Protein AF-A0A5C8HMA3-F1 (afdb_monomer)

Solvent-accessible surface area (backbone atoms only — not comparable to full-atom values): 14423 Å² total; per-residue (Å²): 134,82,79,79,77,76,79,45,71,46,78,35,74,59,87,78,94,65,91,56,83,79,43,41,84,38,41,32,49,59,51,20,51,52,51,60,72,71,51,73,94,70,81,49,71,67,52,50,50,50,50,52,49,25,49,51,38,34,52,52,27,54,61,55,58,67,33,54,78,86,54,49,83,40,58,63,62,84,53,67,77,71,47,66,78,50,84,48,67,68,58,50,52,50,49,39,26,49,20,19,36,34,51,16,48,59,44,32,75,73,47,74,80,50,89,44,72,40,43,37,29,69,54,94,94,29,35,23,32,34,41,59,38,80,38,41,39,96,92,39,56,32,30,47,39,38,36,38,48,63,44,29,44,26,25,25,40,37,49,65,49,70,80,40,36,35,86,50,72,64,19,42,49,51,45,50,58,51,46,68,75,44,55,74,69,46,60,62,44,67,86,52,66,79,67,68,48,79,94,47,89,61,74,52,64,62,46,34,35,39,33,33,35,24,77,42,82,79,42,23,39,45,53,51,50,48,29,51,52,48,49,51,53,53,50,52,50,42,47,71,74,25,68,94,64,83,81,64,90,82,69,69,82,74,81,132

Sequence (256 aa):
MVARTTPLVLLSVSAPDFDLGTWRYLSYAEFGARILEALPADSSYEVETMRRYAALISDLHQLVSATDVRSDNEPVWLSETLLSSISSSQMRAALHKARAQRVARALNDFLPELEQPAAGGMSNATPLVESFEYVYTRGQHVHLGWQLQGNQFRRAVVYHDQSIAGRSQESRRLREDISRRHPEFYAFPMPLPQVPGGRKEFNHFAPSFVYRYVKTPDLTISDLKAAASAVHGEIEQHRAEGSVEPRPIDTARTAP

Foldseek 3Di:
DDPPPDQAEDEDLDDDPDDPPRYDYDHLLNVLVVLLVPADPDDDPVSVVSPVVSVVSNVVSVLLVVLADDDQQAFLADDPVVCVVPPDLVVSLVSLQSNQQNLQVVLCVLCVPAPDRWDWGADPSWTKIWGWDWACFPNFTWIWIWMDTAQKIKTKIFGDDPCLFADDPNSQVVLVVVCVVCVVSAQFDPPADRDWDDPDPWDDPHRGMIITIDGHNRDGSNRVSRRRVVRVVVRVVRRVVHDDDDDDPPPPDDDD

Nearest PDB structures (foldseek):
  3brw-assembly3_C  TM=6.413E-01  e=6.980E-01  Homo sapiens
  4pws-assembly1_A  TM=2.508E-01  e=4.523E+00  Mycobacterium tuberculosis

pLDDT: mean 88.26, std 11.02, range [40.72, 98.12]

Mean predicted aligned error: 7.11 Å

Secondary structure (DSSP, 8-state):
-----PPEEEEESS--SS--TTEEEEEHHHHHHHHHHHS-SS--HHHHHHHHHHHHHHHHHHHHHTTS---TTSBSSPPHHHHHT---HHHHHHHHHHHHHHHHHHHHHH-TT-SS--EEEEETTEEEEEEEEEEEETTEEEEEEEEEETTEEEEEEEE--TTT-SSSHHHHHHHHHHHHH-GGGGPPPTTS-SS--SSSSS--EETTEEEEEEE-TT-BHHHHHHHHHHHHHHHHHHHHHS--PPPPTT------

Structure (mmCIF, N/CA/C/O backbone):
data_AF-A0A5C8HMA3-F1
#
_entry.id   AF-A0A5C8HMA3-F1
#
loop_
_atom_site.group_PDB
_atom_site.id
_atom_site.type_symbol
_atom_site.label_atom_id
_atom_site.label_alt_id
_atom_site.label_comp_id
_atom_site.label_asym_id
_atom_site.label_entity_id
_atom_site.label_seq_id
_atom_site.pdbx_PDB_ins_code
_atom_site.Cartn_x
_atom_site.Cartn_y
_atom_site.Cartn_z
_atom_site.occupancy
_atom_site.B_iso_or_equiv
_atom_site.auth_seq_id
_atom_site.auth_comp_id
_atom_site.auth_asym_id
_atom_site.auth_atom_id
_atom_site.pdbx_PDB_model_num
ATOM 1 N N . MET A 1 1 ? -12.956 0.736 -49.251 1.00 40.84 1 MET A N 1
ATOM 2 C CA . MET A 1 1 ? -11.805 1.450 -48.660 1.00 40.84 1 MET A CA 1
ATOM 3 C C . MET A 1 1 ? -11.757 1.060 -47.188 1.00 40.84 1 MET A C 1
ATOM 5 O O . MET A 1 1 ? -12.552 1.568 -46.413 1.00 40.84 1 MET A O 1
ATOM 9 N N . VAL A 1 2 ? -10.964 0.047 -46.826 1.00 43.81 2 VAL A N 1
ATOM 10 C CA . VAL A 1 2 ? -10.867 -0.414 -45.429 1.00 43.81 2 VAL A CA 1
ATOM 11 C C . VAL A 1 2 ? -9.964 0.577 -44.706 1.00 43.81 2 VAL A C 1
ATOM 13 O O . VAL A 1 2 ? -8.793 0.704 -45.065 1.00 43.81 2 VAL A O 1
ATOM 16 N N . ALA A 1 3 ? -10.515 1.336 -43.759 1.00 49.69 3 ALA A N 1
ATOM 17 C CA . ALA A 1 3 ? -9.718 2.211 -42.911 1.00 49.69 3 ALA A CA 1
ATOM 18 C C . ALA A 1 3 ? -8.662 1.350 -42.204 1.00 49.69 3 ALA A C 1
ATOM 20 O O . ALA A 1 3 ? -9.001 0.404 -41.496 1.00 49.69 3 ALA A O 1
ATOM 21 N N . ARG A 1 4 ? -7.376 1.630 -42.444 1.00 52.56 4 ARG A N 1
ATOM 22 C CA . ARG A 1 4 ? -6.292 1.022 -41.670 1.00 52.56 4 ARG A CA 1
ATOM 23 C C . ARG A 1 4 ? -6.406 1.568 -40.253 1.00 52.56 4 ARG A C 1
ATOM 25 O O . ARG A 1 4 ? -6.035 2.711 -40.007 1.00 52.56 4 ARG A O 1
ATOM 32 N N . THR A 1 5 ? -6.952 0.775 -39.342 1.00 64.81 5 THR A N 1
ATOM 33 C CA . THR A 1 5 ? -6.945 1.089 -37.916 1.00 64.81 5 THR A CA 1
ATOM 34 C C . THR A 1 5 ? -5.493 1.039 -37.449 1.00 64.81 5 THR A C 1
ATOM 36 O O . THR A 1 5 ? -4.906 -0.039 -37.363 1.00 64.81 5 THR A O 1
ATOM 39 N N . THR A 1 6 ? -4.870 2.196 -37.227 1.00 66.88 6 THR A N 1
ATOM 40 C CA . THR A 1 6 ? -3.524 2.259 -36.648 1.00 66.88 6 THR A CA 1
ATOM 41 C C . THR A 1 6 ? -3.598 1.683 -35.232 1.00 66.88 6 THR A C 1
ATOM 43 O O . THR A 1 6 ? -4.374 2.200 -34.427 1.00 66.88 6 THR A O 1
ATOM 46 N N . PRO A 1 7 ? -2.852 0.614 -34.908 1.00 74.38 7 PRO A N 1
ATOM 47 C CA . PRO A 1 7 ? -2.890 0.040 -33.572 1.00 74.38 7 PRO A CA 1
ATOM 48 C C . PRO A 1 7 ? -2.331 1.055 -32.569 1.00 74.38 7 PRO A C 1
ATOM 50 O O . PRO A 1 7 ? -1.214 1.547 -32.733 1.00 74.38 7 PRO A O 1
ATOM 53 N N . LEU A 1 8 ? -3.117 1.380 -31.542 1.00 88.00 8 LEU A N 1
ATOM 54 C CA . LEU A 1 8 ? -2.678 2.241 -30.447 1.00 88.00 8 LEU A CA 1
ATOM 55 C C . LEU A 1 8 ? -1.746 1.436 -29.538 1.00 88.00 8 LEU A C 1
ATOM 57 O O . LEU A 1 8 ? -2.072 0.313 -29.151 1.00 88.00 8 LEU A O 1
ATOM 61 N N . VAL A 1 9 ? -0.577 1.988 -29.215 1.00 89.25 9 VAL A N 1
ATOM 62 C CA . VAL A 1 9 ? 0.432 1.309 -28.392 1.00 89.25 9 VAL A CA 1
ATOM 63 C C . VAL A 1 9 ? 0.593 2.043 -27.074 1.00 89.25 9 VAL A C 1
ATOM 65 O O . VAL A 1 9 ? 0.946 3.220 -27.052 1.00 89.25 9 VAL A O 1
ATOM 68 N N . LEU A 1 10 ? 0.366 1.329 -25.974 1.00 90.25 10 LEU A N 1
ATOM 69 C CA . LEU A 1 10 ? 0.669 1.810 -24.636 1.00 90.25 10 LEU A CA 1
ATOM 70 C C . LEU A 1 10 ? 2.096 1.387 -24.298 1.00 90.25 10 LEU A C 1
ATOM 72 O O . LEU A 1 10 ? 2.341 0.239 -23.922 1.00 90.25 10 LEU A O 1
ATOM 76 N N . LEU A 1 11 ? 3.029 2.324 -24.443 1.00 90.00 11 LEU A N 1
ATOM 77 C CA . LEU A 1 11 ? 4.407 2.149 -24.006 1.00 90.00 11 LEU A CA 1
ATOM 78 C C . LEU A 1 11 ? 4.489 2.468 -22.510 1.00 90.00 11 LEU A C 1
ATOM 80 O O . LEU A 1 11 ? 4.337 3.617 -22.103 1.00 90.00 11 LEU A O 1
ATOM 84 N N . SER A 1 12 ? 4.713 1.448 -21.686 1.00 86.94 12 SER A N 1
ATOM 85 C CA . SER A 1 12 ? 4.803 1.600 -20.231 1.00 86.94 12 SER A CA 1
ATOM 86 C C . SER A 1 12 ? 5.858 0.665 -19.654 1.00 86.94 12 SER A C 1
ATOM 88 O O . SER A 1 12 ? 6.054 -0.457 -20.126 1.00 86.94 12 SER A O 1
ATOM 90 N N . VAL A 1 13 ? 6.532 1.108 -18.593 1.00 84.75 13 VAL A N 1
ATOM 91 C CA . VAL A 1 13 ? 7.503 0.270 -17.877 1.00 84.75 13 VAL A CA 1
ATOM 92 C C . VAL A 1 13 ? 6.813 -0.934 -17.232 1.00 84.75 13 VAL A C 1
ATOM 94 O O . VAL A 1 13 ? 7.392 -2.011 -17.154 1.00 84.75 13 VAL A O 1
ATOM 97 N N . SER A 1 14 ? 5.565 -0.747 -16.804 1.00 82.31 14 SER A N 1
ATOM 98 C CA . SER A 1 14 ? 4.771 -1.726 -16.065 1.00 82.31 14 SER A CA 1
ATOM 99 C C . SER A 1 14 ? 3.589 -2.221 -16.877 1.00 82.31 14 SER A C 1
ATOM 101 O O . SER A 1 14 ? 2.953 -1.421 -17.569 1.00 82.31 14 SER A O 1
ATOM 103 N N . ALA A 1 15 ? 3.246 -3.498 -16.709 1.00 83.81 15 ALA A N 1
ATOM 104 C CA . ALA A 1 15 ? 1.996 -4.023 -17.231 1.00 83.81 15 ALA A CA 1
ATOM 105 C C . ALA A 1 15 ? 0.803 -3.275 -16.591 1.00 83.81 15 ALA A C 1
ATOM 107 O O . ALA A 1 15 ? 0.785 -3.101 -15.358 1.00 83.81 15 ALA A O 1
ATOM 108 N N . PRO A 1 16 ? -0.147 -2.796 -17.414 1.00 85.19 16 PRO A N 1
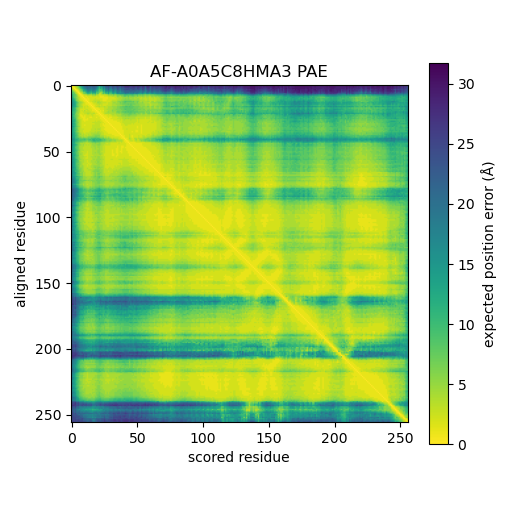ATOM 109 C CA . PRO A 1 16 ? -1.372 -2.172 -16.935 1.00 85.19 16 PRO A CA 1
ATOM 110 C C . PRO A 1 16 ? -2.248 -3.209 -16.223 1.00 85.19 16 PRO A C 1
ATOM 112 O O . PRO A 1 16 ? -2.247 -4.383 -16.579 1.00 85.19 16 PRO A O 1
ATOM 115 N N . ASP A 1 17 ? -2.982 -2.760 -15.212 1.00 76.50 17 ASP A N 1
ATOM 116 C CA . ASP A 1 17 ? -3.951 -3.533 -14.423 1.00 76.50 17 ASP A CA 1
ATOM 117 C C . ASP A 1 17 ? -5.402 -3.114 -14.708 1.00 76.50 17 ASP A C 1
ATOM 119 O O . ASP A 1 17 ? -6.306 -3.369 -13.920 1.00 76.50 17 ASP A O 1
ATOM 123 N N . PHE A 1 18 ? -5.623 -2.467 -15.849 1.00 82.50 18 PHE A N 1
ATOM 124 C CA . PHE A 1 18 ? -6.929 -2.035 -16.331 1.00 82.50 18 PHE A CA 1
ATOM 125 C C . PHE A 1 18 ? -7.168 -2.562 -17.748 1.00 82.50 18 PHE A C 1
ATOM 127 O O . PHE A 1 18 ? -6.223 -2.913 -18.461 1.00 82.50 18 PHE A O 1
ATOM 134 N N . ASP A 1 19 ? -8.436 -2.599 -18.163 1.00 86.25 19 ASP A N 1
ATOM 135 C CA . ASP A 1 19 ? -8.806 -3.010 -19.517 1.00 86.25 19 ASP A CA 1
ATOM 136 C C . ASP A 1 19 ? -8.233 -2.039 -20.561 1.00 86.25 19 ASP A C 1
ATOM 138 O O . ASP A 1 19 ? -8.508 -0.838 -20.554 1.00 86.25 19 ASP A O 1
ATOM 142 N N . LEU A 1 20 ? -7.420 -2.575 -21.470 1.00 87.50 20 LEU A N 1
ATOM 143 C CA . LEU A 1 20 ? -6.760 -1.807 -22.521 1.00 87.50 20 LEU A CA 1
ATOM 144 C C . LEU A 1 20 ? -7.675 -1.510 -23.711 1.00 87.50 20 LEU A C 1
ATOM 146 O O . LEU A 1 20 ? -7.334 -0.656 -24.539 1.00 87.50 20 LEU A O 1
ATOM 150 N N . GLY A 1 21 ? -8.808 -2.207 -23.836 1.00 88.56 21 GLY A N 1
ATOM 151 C CA . GLY A 1 21 ? -9.679 -2.114 -25.001 1.00 88.56 21 GLY A CA 1
ATOM 152 C C . GLY A 1 21 ? -8.901 -2.350 -26.300 1.00 88.56 21 GLY A C 1
ATOM 153 O O . GLY A 1 21 ? -8.421 -3.446 -26.573 1.00 88.56 21 GLY A O 1
ATOM 154 N N . THR A 1 22 ? -8.755 -1.307 -27.119 1.00 90.12 22 THR A N 1
ATOM 155 C CA . THR A 1 22 ? -8.047 -1.373 -28.411 1.00 90.12 22 THR A CA 1
ATOM 156 C C . THR A 1 22 ? -6.538 -1.127 -28.325 1.00 90.12 22 THR A C 1
ATOM 158 O O . THR A 1 22 ? -5.853 -1.193 -29.348 1.00 90.12 22 THR A O 1
ATOM 161 N N . TRP A 1 23 ? -6.010 -0.768 -27.153 1.00 91.62 23 TRP A N 1
ATOM 162 C CA . TRP A 1 23 ? -4.583 -0.516 -26.969 1.00 91.62 23 TRP A CA 1
ATOM 163 C C . TRP A 1 23 ? -3.813 -1.825 -26.827 1.00 91.62 23 TRP A C 1
ATOM 165 O O . TRP A 1 23 ? -4.244 -2.761 -26.159 1.00 91.62 23 TRP A O 1
ATOM 175 N N . ARG A 1 24 ? -2.615 -1.875 -27.407 1.00 91.31 24 ARG A N 1
ATOM 176 C CA . ARG A 1 24 ? -1.655 -2.952 -27.172 1.00 91.31 24 ARG A CA 1
ATOM 177 C C . ARG A 1 24 ? -0.572 -2.471 -26.217 1.00 91.31 24 ARG A C 1
ATOM 179 O O . ARG A 1 24 ? 0.082 -1.464 -26.479 1.00 91.31 24 ARG A O 1
ATOM 186 N N . TYR A 1 25 ? -0.344 -3.220 -25.146 1.00 92.44 25 TYR A N 1
ATOM 187 C CA . TYR A 1 25 ? 0.786 -2.987 -24.254 1.00 92.44 25 TYR A CA 1
ATOM 188 C C . TYR A 1 25 ? 2.116 -3.337 -24.940 1.00 92.44 25 TYR A C 1
ATOM 190 O O . TYR A 1 25 ? 2.232 -4.367 -25.611 1.00 92.44 25 TYR A O 1
ATOM 198 N N . LEU A 1 26 ? 3.111 -2.467 -24.769 1.00 92.25 26 LEU A N 1
ATOM 199 C CA . LEU A 1 26 ? 4.509 -2.708 -25.111 1.00 92.25 26 LEU A CA 1
ATOM 200 C C . LEU A 1 26 ? 5.369 -2.323 -23.907 1.00 92.25 26 LEU A C 1
ATOM 202 O O . LEU A 1 26 ? 5.348 -1.171 -23.463 1.00 92.25 26 LEU A O 1
ATOM 206 N N . SER A 1 27 ? 6.126 -3.282 -23.377 1.00 91.50 27 SER A N 1
ATOM 207 C CA . SER A 1 27 ? 7.049 -3.007 -22.280 1.00 91.50 27 SER A CA 1
ATOM 208 C C . SER A 1 27 ? 8.258 -2.205 -22.765 1.00 91.50 27 SER A C 1
ATOM 210 O O . SER A 1 27 ? 8.643 -2.253 -23.936 1.00 91.50 27 SER A O 1
ATOM 212 N N . TYR A 1 28 ? 8.898 -1.482 -21.849 1.00 91.81 28 TYR A N 1
ATOM 213 C CA . TYR A 1 28 ? 10.143 -0.769 -22.148 1.00 91.81 28 TYR A CA 1
ATOM 214 C C . TYR A 1 28 ? 11.266 -1.736 -22.559 1.00 91.81 28 TYR A C 1
ATOM 216 O O . TYR A 1 28 ? 12.023 -1.420 -23.473 1.00 91.81 28 TYR A O 1
ATOM 224 N N . ALA A 1 29 ? 11.327 -2.935 -21.968 1.00 90.06 29 ALA A N 1
ATOM 225 C CA . ALA A 1 29 ? 12.271 -3.972 -22.387 1.00 90.06 29 ALA A CA 1
ATOM 226 C C . ALA A 1 29 ? 12.042 -4.417 -23.838 1.00 90.06 29 ALA A C 1
ATOM 228 O O . ALA A 1 29 ? 12.986 -4.446 -24.627 1.00 90.06 29 ALA A O 1
ATOM 229 N N . GLU A 1 30 ? 10.794 -4.705 -24.219 1.00 92.56 30 GLU A N 1
ATOM 230 C CA . GLU A 1 30 ? 10.470 -5.066 -25.604 1.00 92.56 30 GLU A CA 1
ATOM 231 C C . GLU A 1 30 ? 10.774 -3.923 -26.574 1.00 92.56 30 GLU A C 1
ATOM 233 O O . GLU A 1 30 ? 11.256 -4.159 -27.681 1.00 92.56 30 GLU A O 1
ATOM 238 N N . PHE A 1 31 ? 10.509 -2.679 -26.174 1.00 93.00 31 PHE A N 1
ATOM 239 C CA . PHE A 1 31 ? 10.829 -1.516 -26.991 1.00 93.00 31 PHE A CA 1
ATOM 240 C C . PHE A 1 31 ? 12.343 -1.355 -27.192 1.00 93.00 31 PHE A C 1
ATOM 242 O O . PHE A 1 31 ? 12.784 -1.175 -28.326 1.00 93.00 31 PHE A O 1
ATOM 249 N N . GLY A 1 32 ? 13.139 -1.489 -26.126 1.00 93.62 32 GLY A N 1
ATOM 250 C CA . GLY A 1 32 ? 14.601 -1.455 -26.197 1.00 93.62 32 GLY A CA 1
ATOM 251 C C . GLY A 1 32 ? 15.168 -2.544 -27.111 1.00 93.62 32 GLY A C 1
ATOM 252 O O . GLY A 1 32 ? 15.986 -2.245 -27.980 1.00 93.62 32 GLY A O 1
ATOM 253 N N . ALA A 1 33 ? 14.674 -3.780 -26.989 1.00 94.44 33 ALA A N 1
ATOM 254 C CA . ALA A 1 33 ? 15.071 -4.887 -27.859 1.00 94.44 33 ALA A CA 1
ATOM 255 C C . ALA A 1 33 ? 14.762 -4.599 -29.337 1.00 94.44 33 ALA A C 1
ATOM 257 O O . ALA A 1 33 ? 15.634 -4.748 -30.190 1.00 94.44 33 ALA A O 1
ATOM 258 N N . ARG A 1 34 ? 13.562 -4.086 -29.638 1.00 94.94 34 ARG A N 1
ATOM 259 C CA . ARG A 1 34 ? 13.171 -3.732 -31.012 1.00 94.94 34 ARG A CA 1
ATOM 260 C C . ARG A 1 34 ? 13.993 -2.593 -31.602 1.00 94.94 34 ARG A C 1
ATOM 262 O O . ARG A 1 34 ? 14.221 -2.591 -32.807 1.00 94.94 34 ARG A O 1
ATOM 269 N N . ILE A 1 35 ? 14.434 -1.630 -30.786 1.00 94.31 35 ILE A N 1
ATOM 270 C CA . ILE A 1 35 ? 15.390 -0.614 -31.242 1.00 94.31 35 ILE A CA 1
ATOM 271 C C . ILE A 1 35 ? 16.680 -1.308 -31.678 1.00 94.31 35 ILE A C 1
ATOM 273 O O . ILE A 1 35 ? 17.117 -1.096 -32.801 1.00 94.31 35 ILE A O 1
ATOM 277 N N . LEU A 1 36 ? 17.264 -2.153 -30.823 1.00 94.81 36 LEU A N 1
ATOM 278 C CA . LEU A 1 36 ? 18.532 -2.826 -31.118 1.00 94.81 36 LEU A CA 1
ATOM 279 C C . LEU A 1 36 ? 18.450 -3.722 -32.361 1.00 94.81 36 LEU A C 1
ATOM 281 O O . LEU A 1 36 ? 19.369 -3.699 -33.172 1.00 94.81 36 LEU A O 1
ATOM 285 N N . GLU A 1 37 ? 17.351 -4.456 -32.535 1.00 95.81 37 GLU A N 1
ATOM 286 C CA . GLU A 1 37 ? 17.105 -5.302 -33.712 1.00 95.81 37 GLU A CA 1
ATOM 287 C C . GLU A 1 37 ? 16.977 -4.500 -35.015 1.00 95.81 37 GLU A C 1
ATOM 289 O O . GLU A 1 37 ? 17.352 -4.988 -36.080 1.00 95.81 37 GLU A O 1
ATOM 294 N N . ALA A 1 38 ? 16.442 -3.278 -34.947 1.00 96.12 38 ALA A N 1
ATOM 295 C CA . ALA A 1 38 ? 16.227 -2.429 -36.116 1.00 96.12 38 ALA A CA 1
ATOM 296 C C . ALA A 1 38 ? 17.463 -1.607 -36.519 1.00 96.12 38 ALA A C 1
ATOM 298 O O . ALA A 1 38 ? 17.471 -1.014 -37.600 1.00 96.12 38 ALA A O 1
ATOM 299 N N . LEU A 1 39 ? 18.485 -1.525 -35.661 1.00 95.44 39 LEU A N 1
ATOM 300 C CA . LEU A 1 39 ? 19.676 -0.726 -35.937 1.00 95.44 39 LEU A CA 1
ATOM 301 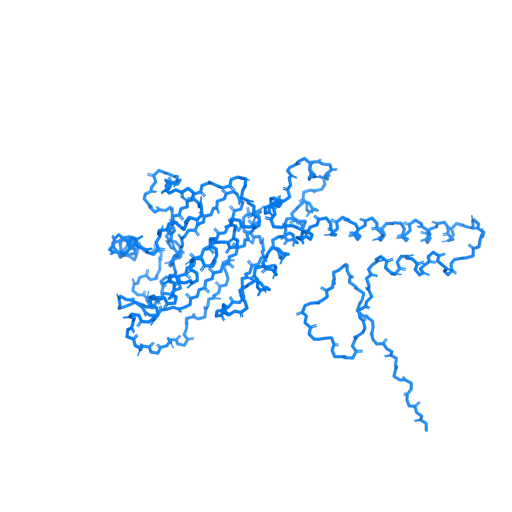C C . LEU A 1 39 ? 20.603 -1.419 -36.947 1.00 95.44 39 LEU A C 1
ATOM 303 O O . LEU A 1 39 ? 20.802 -2.633 -36.882 1.00 95.44 39 LEU A O 1
ATOM 307 N N . PRO A 1 40 ? 21.230 -0.655 -37.858 1.00 94.50 40 PRO A N 1
ATOM 308 C CA . PRO A 1 40 ? 22.243 -1.199 -38.750 1.00 94.50 40 PRO A CA 1
ATOM 309 C C . PRO A 1 40 ? 23.495 -1.630 -37.966 1.00 94.50 40 PRO A C 1
ATOM 311 O O . PRO A 1 40 ? 23.733 -1.225 -36.824 1.00 94.50 40 PRO A O 1
ATOM 314 N N . ALA A 1 41 ? 24.321 -2.462 -38.601 1.00 93.00 41 ALA A N 1
ATOM 315 C CA . ALA A 1 41 ? 25.531 -3.018 -37.991 1.00 93.00 41 ALA A CA 1
ATOM 316 C C . ALA A 1 41 ? 26.710 -2.028 -37.904 1.00 93.00 41 ALA A C 1
ATOM 318 O O . ALA A 1 41 ? 27.751 -2.377 -37.353 1.00 93.00 41 ALA A O 1
ATOM 319 N N . ASP A 1 42 ? 26.577 -0.815 -38.444 1.00 95.31 42 ASP A N 1
ATOM 320 C CA . ASP A 1 42 ? 27.639 0.190 -38.401 1.00 95.31 42 ASP A CA 1
ATOM 321 C C . ASP A 1 42 ? 27.780 0.851 -37.011 1.00 95.31 42 ASP A C 1
ATOM 323 O O . ASP A 1 42 ? 27.102 0.492 -36.041 1.00 95.31 42 ASP A O 1
ATOM 327 N N . SER A 1 43 ? 28.721 1.788 -36.899 1.00 94.31 43 SER A N 1
ATOM 328 C CA . SER A 1 43 ? 29.042 2.510 -35.661 1.00 94.31 43 SER A CA 1
ATOM 329 C C . SER A 1 43 ? 28.943 4.024 -35.849 1.00 94.31 43 SER A C 1
ATOM 331 O O . SER A 1 43 ? 29.761 4.770 -35.306 1.00 94.31 43 SER A O 1
ATOM 333 N N . SER A 1 44 ? 27.983 4.496 -36.651 1.00 97.12 44 SER A N 1
ATOM 334 C CA . SER A 1 44 ? 27.722 5.932 -36.745 1.00 97.12 44 SER A CA 1
ATOM 335 C C . SER A 1 44 ? 27.345 6.506 -35.371 1.00 97.12 44 SER A C 1
ATOM 337 O O . SER A 1 44 ? 26.878 5.798 -34.473 1.00 97.12 44 SER A O 1
ATOM 339 N N . TYR A 1 45 ? 27.529 7.815 -35.201 1.00 96.38 45 TYR A N 1
ATOM 340 C CA . TYR A 1 45 ? 27.155 8.501 -33.965 1.00 96.38 45 TYR A CA 1
ATOM 341 C C . TYR A 1 45 ? 25.667 8.308 -33.622 1.00 96.38 45 TYR A C 1
ATOM 343 O O . TYR A 1 45 ? 25.316 8.076 -32.463 1.00 96.38 45 TYR A O 1
ATOM 351 N N . GLU A 1 46 ? 24.792 8.365 -34.624 1.00 96.75 46 GLU A N 1
ATOM 352 C CA . GLU A 1 46 ? 23.348 8.173 -34.489 1.00 96.75 46 GLU A CA 1
ATOM 353 C C . GLU A 1 46 ? 23.023 6.752 -34.027 1.00 96.75 46 GLU A C 1
ATOM 355 O O . GLU A 1 46 ? 22.219 6.563 -33.111 1.00 96.75 46 GLU A O 1
ATOM 360 N N . VAL A 1 47 ? 23.690 5.753 -34.607 1.00 96.81 47 VAL A N 1
ATOM 361 C CA . VAL A 1 47 ? 23.501 4.345 -34.245 1.00 96.81 47 VAL A CA 1
ATOM 362 C C . VAL A 1 47 ? 23.968 4.087 -32.815 1.00 96.81 47 VAL A C 1
ATOM 364 O O . VAL A 1 47 ? 23.232 3.491 -32.026 1.00 96.81 47 VAL A O 1
ATOM 367 N N . GLU A 1 48 ? 25.135 4.602 -32.428 1.00 97.25 48 GLU A N 1
ATOM 368 C CA . GLU A 1 48 ? 25.633 4.502 -31.051 1.00 97.25 48 GLU A CA 1
ATOM 369 C C . GLU A 1 48 ? 24.737 5.236 -30.046 1.00 97.25 48 GLU A C 1
ATOM 371 O O . GLU A 1 48 ? 24.498 4.748 -28.938 1.00 97.25 48 GLU A O 1
ATOM 376 N N . THR A 1 49 ? 24.180 6.385 -30.432 1.00 96.69 49 THR A N 1
ATOM 377 C CA . THR A 1 49 ? 23.212 7.121 -29.609 1.00 96.69 49 THR A CA 1
ATOM 378 C C . THR A 1 49 ? 21.962 6.280 -29.358 1.00 96.69 49 THR A C 1
ATOM 380 O O . THR A 1 49 ? 21.519 6.160 -28.213 1.00 96.69 49 THR A O 1
ATOM 383 N N . MET A 1 50 ? 21.427 5.633 -30.394 1.00 97.00 50 MET A N 1
ATOM 384 C CA . MET A 1 50 ? 20.267 4.751 -30.260 1.00 97.00 50 MET A CA 1
ATOM 385 C C . MET A 1 50 ? 20.573 3.482 -29.454 1.00 97.00 50 MET A C 1
ATOM 387 O O . MET A 1 50 ? 19.735 3.071 -28.649 1.00 97.00 50 MET A O 1
ATOM 391 N N . ARG A 1 51 ? 21.776 2.897 -29.579 1.00 96.00 51 ARG A N 1
ATOM 392 C CA . ARG A 1 51 ? 22.224 1.779 -28.7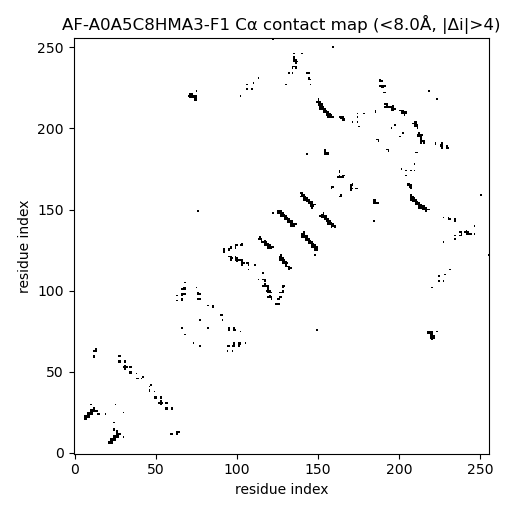22 1.00 96.00 51 ARG A CA 1
ATOM 393 C C . ARG A 1 51 ? 22.254 2.184 -27.249 1.00 96.00 51 ARG A C 1
ATOM 395 O O . ARG A 1 51 ? 21.722 1.468 -26.402 1.00 96.00 51 ARG A O 1
ATOM 402 N N . ARG A 1 52 ? 22.813 3.357 -26.938 1.00 95.75 52 ARG A N 1
ATOM 403 C CA . ARG A 1 52 ? 22.846 3.900 -25.568 1.00 95.75 52 ARG A CA 1
ATOM 404 C C . ARG A 1 52 ? 21.451 4.208 -25.033 1.00 95.75 52 ARG A C 1
ATOM 406 O O . ARG A 1 52 ? 21.183 3.951 -23.864 1.00 95.75 52 ARG A O 1
ATOM 413 N N . TYR A 1 53 ? 20.557 4.718 -25.876 1.00 95.12 53 TYR A N 1
ATOM 414 C CA . TYR A 1 53 ? 19.167 4.960 -25.501 1.00 95.12 53 TYR A CA 1
ATOM 415 C C . TYR A 1 53 ? 18.421 3.653 -25.188 1.00 95.12 53 TYR A C 1
ATOM 417 O O . TYR A 1 53 ? 17.754 3.561 -24.159 1.00 95.12 53 TYR A O 1
ATOM 425 N N . ALA A 1 54 ? 18.585 2.615 -26.014 1.00 94.88 54 ALA A N 1
ATOM 426 C CA . ALA A 1 54 ? 18.006 1.296 -25.759 1.00 94.88 54 ALA A CA 1
ATOM 427 C C . ALA A 1 54 ? 18.550 0.653 -24.471 1.00 94.88 54 ALA A C 1
ATOM 429 O O . ALA A 1 54 ? 17.782 0.065 -23.705 1.00 94.88 54 ALA A O 1
ATOM 430 N N . ALA A 1 55 ? 19.850 0.813 -24.200 1.00 92.94 55 ALA A N 1
ATOM 431 C CA . ALA A 1 55 ? 20.461 0.385 -22.944 1.00 92.94 55 ALA A CA 1
ATOM 432 C C . ALA A 1 55 ? 19.840 1.118 -21.743 1.00 92.94 55 ALA A C 1
ATOM 434 O O . ALA A 1 55 ? 19.353 0.469 -20.825 1.00 92.94 55 ALA A O 1
ATOM 435 N N . LEU A 1 56 ? 19.727 2.451 -21.801 1.00 92.19 56 LEU A N 1
ATOM 436 C CA . LEU A 1 56 ? 19.101 3.251 -20.743 1.00 92.19 56 LEU A CA 1
ATOM 437 C C . LEU A 1 56 ? 17.645 2.838 -20.471 1.00 92.19 56 LEU A C 1
ATOM 439 O O . LEU A 1 56 ? 17.229 2.752 -19.316 1.00 92.19 56 LEU A O 1
ATOM 443 N N . ILE A 1 57 ? 16.858 2.584 -21.520 1.00 91.44 57 ILE A N 1
ATOM 444 C CA . ILE A 1 57 ? 15.476 2.100 -21.381 1.00 91.44 57 ILE A CA 1
ATOM 445 C C . ILE A 1 57 ? 15.447 0.737 -20.680 1.00 91.44 57 ILE A C 1
ATOM 447 O O . ILE A 1 57 ? 14.598 0.506 -19.816 1.00 91.44 57 ILE A O 1
ATOM 451 N N . SER A 1 58 ? 16.363 -0.157 -21.051 1.00 89.00 58 SER A N 1
ATOM 452 C CA . SER A 1 58 ? 16.466 -1.495 -20.466 1.00 89.00 58 SER A CA 1
ATOM 453 C C . SER A 1 58 ? 16.858 -1.424 -18.990 1.00 89.00 58 SER A C 1
ATOM 455 O O . SER A 1 58 ? 16.217 -2.072 -18.164 1.00 89.00 58 SER A O 1
ATOM 457 N N . ASP A 1 59 ? 17.825 -0.574 -18.641 1.00 88.81 59 ASP A N 1
ATOM 458 C CA . ASP A 1 59 ? 18.242 -0.323 -17.258 1.00 88.81 59 ASP A CA 1
ATOM 459 C C . ASP A 1 59 ? 17.088 0.251 -16.425 1.00 88.81 59 ASP A C 1
ATOM 461 O O . ASP A 1 59 ? 16.833 -0.196 -15.305 1.00 88.81 59 ASP A O 1
ATOM 465 N N . LEU A 1 60 ? 16.327 1.199 -16.985 1.00 88.06 60 LEU A N 1
ATOM 466 C CA . LEU A 1 60 ? 15.142 1.754 -16.330 1.00 88.06 60 LEU A CA 1
ATOM 467 C C . LEU A 1 60 ? 14.070 0.682 -16.095 1.00 88.06 60 LEU A C 1
ATOM 469 O O . LEU A 1 60 ? 13.452 0.656 -15.029 1.00 88.06 60 LEU A O 1
ATOM 473 N N . HIS A 1 61 ? 13.851 -0.207 -17.066 1.00 90.12 61 HIS A N 1
ATOM 474 C CA . HIS A 1 61 ? 12.924 -1.321 -16.900 1.00 90.12 61 HIS A CA 1
ATOM 475 C C . HIS A 1 61 ? 13.384 -2.263 -15.787 1.00 90.12 61 HIS A C 1
ATOM 477 O O . HIS A 1 61 ? 12.601 -2.545 -14.885 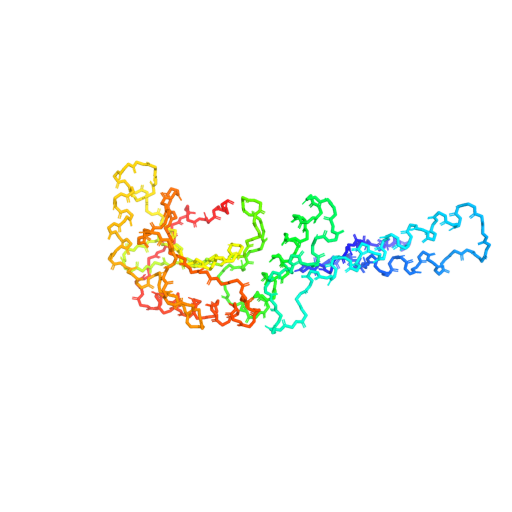1.00 90.12 61 HIS A O 1
ATOM 483 N N . GLN A 1 62 ? 14.655 -2.675 -15.785 1.00 87.94 62 GLN A N 1
ATOM 484 C CA . GLN A 1 62 ? 15.215 -3.524 -14.729 1.00 87.94 62 GLN A CA 1
ATOM 485 C C . GLN A 1 62 ? 15.082 -2.883 -13.343 1.00 87.94 62 GLN A C 1
ATOM 487 O O . GLN A 1 62 ? 14.702 -3.560 -12.385 1.00 87.94 62 GLN A O 1
ATOM 492 N N . LEU A 1 63 ? 15.338 -1.576 -13.242 1.00 87.81 63 LEU A N 1
ATOM 493 C CA . LEU A 1 63 ? 15.222 -0.830 -11.993 1.00 87.81 63 LEU A CA 1
ATOM 494 C C . LEU A 1 63 ? 13.785 -0.836 -11.453 1.00 87.81 63 LEU A C 1
ATOM 496 O O . LEU A 1 63 ? 13.573 -1.061 -10.263 1.00 87.81 63 LEU A O 1
ATOM 500 N N . VAL A 1 64 ? 12.785 -0.626 -12.311 1.00 89.19 64 VAL A N 1
ATOM 501 C CA . VAL A 1 64 ? 11.373 -0.670 -11.898 1.00 89.19 64 VAL A CA 1
ATOM 502 C C . VAL A 1 64 ? 10.918 -2.103 -11.619 1.00 89.19 64 VAL A C 1
ATOM 504 O O . VAL A 1 64 ? 10.208 -2.324 -10.639 1.00 89.19 64 VAL A O 1
ATOM 507 N N . SER A 1 65 ? 11.369 -3.093 -12.390 1.00 89.31 65 SER A N 1
ATOM 508 C CA . SER A 1 65 ? 11.081 -4.513 -12.142 1.00 89.31 65 SER A CA 1
ATOM 509 C C . SER A 1 65 ? 11.708 -5.050 -10.853 1.00 89.31 65 SER A C 1
ATOM 511 O O . SER A 1 65 ? 11.312 -6.104 -10.353 1.00 89.31 65 SER A O 1
ATOM 513 N N . ALA A 1 66 ? 12.680 -4.347 -10.268 1.00 89.06 66 ALA A N 1
ATOM 514 C CA . ALA A 1 66 ? 13.166 -4.640 -8.919 1.00 89.06 66 ALA A CA 1
ATOM 515 C C . ALA A 1 66 ? 12.133 -4.300 -7.828 1.00 89.06 66 ALA A C 1
ATOM 517 O O . ALA A 1 66 ? 12.270 -4.753 -6.696 1.00 89.06 66 ALA A O 1
ATOM 518 N N . THR A 1 67 ? 11.096 -3.521 -8.154 1.00 93.69 67 THR A N 1
ATOM 519 C CA . THR A 1 67 ? 10.005 -3.182 -7.225 1.00 93.69 67 THR A CA 1
ATOM 520 C C . THR A 1 67 ? 8.869 -4.205 -7.226 1.00 93.69 67 THR A C 1
ATOM 522 O O . THR A 1 67 ? 8.048 -4.196 -6.308 1.00 93.69 67 THR A O 1
ATOM 525 N N . ASP A 1 68 ? 8.827 -5.106 -8.210 1.00 93.50 68 ASP A N 1
ATOM 526 C CA . ASP A 1 68 ? 7.796 -6.140 -8.319 1.00 93.50 68 ASP A CA 1
ATOM 527 C C . ASP A 1 68 ? 7.872 -7.130 -7.155 1.00 93.50 68 ASP A C 1
ATOM 529 O O . ASP A 1 68 ? 8.958 -7.463 -6.680 1.00 93.50 68 ASP A O 1
ATOM 533 N N . VAL A 1 69 ? 6.708 -7.592 -6.692 1.00 95.31 69 VAL A N 1
ATOM 534 C CA . VAL A 1 69 ? 6.624 -8.643 -5.674 1.00 95.31 69 VAL A CA 1
ATOM 535 C C . VAL A 1 69 ? 6.914 -9.985 -6.336 1.00 95.31 69 VAL A C 1
ATOM 537 O O . VAL A 1 69 ? 6.171 -10.391 -7.228 1.00 95.31 69 VAL A O 1
ATOM 540 N N . ARG A 1 70 ? 8.004 -10.654 -5.943 1.00 94.31 70 ARG A N 1
ATOM 541 C CA . ARG A 1 70 ? 8.464 -11.897 -6.602 1.00 94.31 70 ARG A CA 1
ATOM 542 C C . ARG A 1 70 ? 8.213 -13.151 -5.780 1.00 94.31 70 ARG A C 1
ATOM 544 O O . ARG A 1 70 ? 8.170 -14.245 -6.335 1.00 94.31 70 ARG A O 1
ATOM 551 N N . SER A 1 71 ? 8.100 -13.003 -4.466 1.00 96.25 71 SER A N 1
ATOM 552 C CA . SER A 1 71 ? 7.933 -14.109 -3.531 1.00 96.25 71 SER A CA 1
ATOM 553 C C . SER A 1 71 ? 7.225 -13.637 -2.272 1.00 96.25 71 SER A C 1
ATOM 555 O O . SER A 1 71 ? 7.409 -12.503 -1.841 1.00 96.25 71 SER A O 1
ATOM 557 N N . ASP A 1 72 ? 6.477 -14.533 -1.636 1.00 97.12 72 ASP A N 1
ATOM 558 C CA . ASP A 1 72 ? 5.817 -14.238 -0.365 1.00 97.12 72 ASP A CA 1
ATOM 559 C C . ASP A 1 72 ? 6.812 -14.152 0.809 1.00 97.12 72 ASP A C 1
ATOM 561 O O . ASP A 1 72 ? 6.543 -13.490 1.807 1.00 97.12 72 ASP A O 1
ATOM 565 N N . ASN A 1 73 ? 8.002 -14.744 0.675 1.00 97.19 73 ASN A N 1
ATOM 566 C CA . ASN A 1 73 ? 9.028 -14.730 1.725 1.00 97.19 73 ASN A CA 1
ATOM 567 C C . ASN A 1 73 ? 9.925 -13.484 1.693 1.00 97.19 73 ASN A C 1
ATOM 569 O O . ASN A 1 73 ? 10.800 -13.336 2.545 1.00 97.19 73 ASN A O 1
ATOM 573 N N . GLU A 1 74 ? 9.781 -12.618 0.690 1.00 96.12 74 GLU A N 1
ATOM 574 C CA . GLU A 1 74 ? 10.620 -11.426 0.591 1.00 96.12 74 GLU A CA 1
ATOM 575 C C . GLU A 1 74 ? 10.094 -10.291 1.492 1.00 96.12 74 GLU A C 1
ATOM 577 O O . GLU A 1 74 ? 8.895 -10.240 1.791 1.00 96.12 74 GLU A O 1
ATOM 582 N N . PRO A 1 75 ? 10.960 -9.353 1.919 1.00 96.25 75 PRO A N 1
ATOM 583 C CA . PRO A 1 75 ? 10.527 -8.187 2.680 1.00 96.25 75 PRO A CA 1
ATOM 584 C C . PRO A 1 75 ? 9.526 -7.322 1.906 1.00 96.25 75 PRO A C 1
ATOM 586 O O . PRO A 1 75 ? 9.645 -7.118 0.691 1.00 96.25 75 PRO A O 1
ATOM 589 N N . VAL A 1 76 ? 8.566 -6.729 2.619 1.00 96.69 76 VAL A N 1
ATOM 590 C CA . VAL A 1 76 ? 7.586 -5.817 2.004 1.00 96.69 76 VAL A CA 1
ATOM 591 C C . VAL A 1 76 ? 8.283 -4.614 1.361 1.00 96.69 76 VAL A C 1
ATOM 593 O O . VAL A 1 76 ? 7.945 -4.213 0.244 1.00 96.69 76 VAL A O 1
ATOM 596 N N . TRP A 1 77 ? 9.293 -4.056 2.030 1.00 95.62 77 TRP A N 1
ATOM 597 C CA . TRP A 1 77 ? 10.041 -2.900 1.540 1.00 95.62 77 TRP A CA 1
ATOM 598 C C . TRP A 1 77 ? 11.380 -3.276 0.926 1.00 95.62 77 TRP A C 1
ATOM 600 O O . TRP A 1 77 ? 12.051 -4.208 1.355 1.00 95.62 77 TRP A O 1
ATOM 610 N N . LEU A 1 78 ? 11.786 -2.485 -0.068 1.00 92.56 78 LEU A N 1
ATOM 611 C CA . LEU A 1 78 ? 13.129 -2.555 -0.631 1.00 92.56 78 LEU A CA 1
ATOM 612 C C . LEU A 1 78 ? 14.160 -2.285 0.467 1.00 92.56 78 LEU A C 1
ATOM 614 O O . LEU A 1 78 ? 13.988 -1.361 1.266 1.00 92.56 78 LEU A O 1
ATOM 618 N N . SER A 1 79 ? 15.236 -3.070 0.480 1.00 87.19 79 SER A N 1
ATOM 619 C CA . SER A 1 79 ? 16.304 -2.901 1.460 1.00 87.19 79 SER A CA 1
ATOM 620 C C . SER A 1 79 ? 17.024 -1.564 1.274 1.00 87.19 79 SER A C 1
ATOM 622 O O . SER A 1 79 ? 17.220 -1.081 0.154 1.00 87.19 79 SER A O 1
ATOM 624 N N . GLU A 1 80 ? 17.489 -0.978 2.379 1.00 84.50 80 GLU A N 1
ATOM 625 C CA . GLU A 1 80 ? 18.320 0.230 2.325 1.00 84.50 80 GLU A CA 1
ATOM 626 C C . GLU A 1 80 ? 19.604 -0.003 1.526 1.00 84.50 80 GLU A C 1
ATOM 628 O O . GLU A 1 80 ? 20.087 0.908 0.864 1.00 84.50 80 GLU A O 1
ATOM 633 N N . THR A 1 81 ? 20.131 -1.229 1.531 1.00 83.69 81 THR A N 1
ATOM 634 C CA . THR A 1 81 ? 21.321 -1.618 0.767 1.00 83.69 81 THR A CA 1
ATOM 635 C C . THR A 1 81 ? 21.092 -1.533 -0.740 1.00 83.69 81 THR A C 1
ATOM 637 O O . THR A 1 81 ? 21.978 -1.099 -1.468 1.00 83.69 81 THR A O 1
ATOM 640 N N . LEU A 1 82 ? 19.901 -1.912 -1.217 1.00 83.38 82 LEU A N 1
ATOM 641 C CA . LEU A 1 82 ? 19.538 -1.776 -2.627 1.00 83.38 82 LEU A CA 1
ATOM 642 C C . LEU A 1 82 ? 19.414 -0.296 -3.005 1.00 83.38 82 LEU A C 1
ATOM 644 O O . LEU A 1 82 ? 19.912 0.138 -4.043 1.00 83.38 82 LEU A O 1
ATOM 648 N N . LEU A 1 83 ? 18.799 0.498 -2.129 1.00 85.62 83 LEU A N 1
ATOM 649 C CA . LEU A 1 83 ? 18.513 1.906 -2.388 1.00 85.62 83 LEU A CA 1
ATOM 650 C C . LEU A 1 83 ? 19.709 2.838 -2.177 1.00 85.62 83 LEU A C 1
ATOM 652 O O . LEU A 1 83 ? 19.739 3.906 -2.782 1.00 85.62 83 LEU A O 1
ATOM 656 N N . SER A 1 84 ? 20.689 2.478 -1.348 1.00 83.94 84 SER A N 1
ATOM 657 C CA . SER A 1 84 ? 21.852 3.327 -1.046 1.00 83.94 84 SER A CA 1
ATOM 658 C C . SER A 1 84 ? 22.749 3.561 -2.262 1.00 83.94 84 SER A C 1
ATOM 660 O O . SER A 1 84 ? 23.419 4.588 -2.340 1.00 83.94 84 SER A O 1
ATOM 662 N N . SER A 1 85 ? 22.701 2.655 -3.242 1.00 84.88 85 SER A N 1
ATOM 663 C CA . SER A 1 85 ? 23.353 2.812 -4.546 1.00 84.88 85 SER A CA 1
ATOM 664 C C . SER A 1 85 ? 22.751 3.941 -5.401 1.00 84.88 85 SER A C 1
ATOM 666 O O . SER A 1 85 ? 23.384 4.419 -6.341 1.00 84.88 85 SER A O 1
ATOM 668 N N . ILE A 1 86 ? 21.542 4.407 -5.065 1.00 87.00 86 ILE A N 1
ATOM 669 C CA . ILE A 1 86 ? 20.792 5.412 -5.818 1.00 87.00 86 ILE A CA 1
ATOM 670 C C . ILE A 1 86 ? 20.991 6.783 -5.169 1.00 87.00 86 ILE A C 1
ATOM 672 O O . ILE A 1 86 ? 20.379 7.122 -4.153 1.00 87.00 86 ILE A O 1
ATOM 676 N N . SER A 1 87 ? 21.823 7.610 -5.801 1.00 86.81 87 SER A N 1
ATOM 677 C CA . SER A 1 87 ? 22.170 8.947 -5.300 1.00 86.81 87 SER A CA 1
ATOM 678 C C . SER A 1 87 ? 20.973 9.909 -5.247 1.00 86.81 87 SER A C 1
ATOM 680 O O . SER A 1 87 ? 20.880 10.739 -4.341 1.00 86.81 87 SER A O 1
ATOM 682 N N . SER A 1 88 ? 20.016 9.787 -6.174 1.00 90.62 88 SER A N 1
ATOM 683 C CA . SER A 1 88 ? 18.821 10.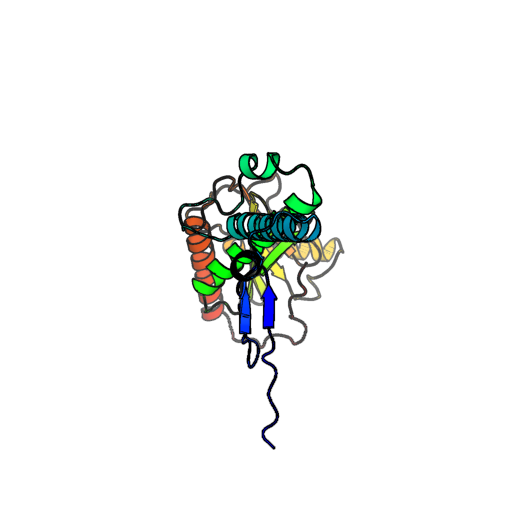639 -6.213 1.00 90.62 88 SER A CA 1
ATOM 684 C C . SER A 1 88 ? 17.799 10.245 -5.141 1.00 90.62 88 SER A C 1
ATOM 686 O O . SER A 1 88 ? 17.268 9.133 -5.129 1.00 90.62 88 SER A O 1
ATOM 688 N N . SER A 1 89 ? 17.455 11.188 -4.261 1.00 89.00 89 SER A N 1
ATOM 689 C CA . SER A 1 89 ? 16.368 11.017 -3.287 1.00 89.00 89 SER A CA 1
ATOM 690 C C . SER A 1 89 ? 14.996 10.911 -3.956 1.00 89.00 89 SER A C 1
ATOM 692 O O . SER A 1 89 ? 14.157 10.136 -3.500 1.00 89.00 89 SER A O 1
ATOM 694 N N . GLN A 1 90 ? 14.778 11.630 -5.062 1.00 90.81 90 GLN A N 1
ATOM 695 C CA . GLN A 1 90 ? 13.540 11.560 -5.839 1.00 90.81 90 GLN A CA 1
ATOM 696 C C . GLN A 1 90 ? 13.357 10.172 -6.455 1.00 90.81 90 GLN A C 1
ATOM 698 O O . GLN A 1 90 ? 12.266 9.614 -6.376 1.00 90.81 90 GLN A O 1
ATOM 703 N N . MET A 1 91 ? 14.427 9.585 -7.002 1.00 90.31 91 MET A N 1
ATOM 704 C CA . MET A 1 91 ? 14.380 8.226 -7.543 1.00 90.31 91 MET A CA 1
ATOM 705 C C . MET A 1 91 ? 14.098 7.196 -6.443 1.00 90.31 91 MET A C 1
ATOM 707 O O . MET A 1 91 ? 13.224 6.350 -6.609 1.00 90.31 91 MET A O 1
ATOM 711 N N . ARG A 1 92 ? 14.750 7.306 -5.276 1.00 91.88 92 ARG A N 1
ATOM 712 C CA . ARG A 1 92 ? 14.451 6.436 -4.122 1.00 91.88 92 ARG A CA 1
ATOM 713 C C . ARG A 1 92 ? 12.983 6.528 -3.695 1.00 91.88 92 ARG A C 1
ATOM 715 O O . ARG A 1 92 ? 12.340 5.502 -3.488 1.00 91.88 92 ARG A O 1
ATOM 722 N N . ALA A 1 93 ? 12.429 7.738 -3.615 1.00 91.62 93 ALA A N 1
ATOM 723 C CA . ALA A 1 93 ? 11.019 7.945 -3.291 1.00 91.62 93 ALA A CA 1
ATOM 724 C C . ALA A 1 93 ? 10.079 7.355 -4.359 1.00 91.62 93 ALA A C 1
ATOM 726 O O . ALA A 1 93 ? 9.066 6.747 -4.014 1.00 91.62 93 ALA A O 1
ATOM 727 N N . ALA A 1 94 ? 10.423 7.490 -5.643 1.00 92.00 94 ALA A N 1
ATOM 728 C CA . ALA A 1 94 ? 9.662 6.902 -6.741 1.00 92.00 94 ALA A CA 1
ATOM 729 C C . ALA A 1 94 ? 9.655 5.366 -6.676 1.00 92.00 94 ALA A C 1
ATOM 731 O O . ALA A 1 94 ? 8.596 4.762 -6.831 1.00 92.00 94 ALA A O 1
ATOM 732 N N . LEU A 1 95 ? 10.794 4.737 -6.370 1.00 93.62 95 LEU A N 1
ATOM 733 C CA . LEU A 1 95 ? 10.890 3.282 -6.219 1.00 93.62 95 LEU A CA 1
ATOM 734 C C . LEU A 1 95 ? 10.143 2.769 -4.990 1.00 93.62 95 LEU A C 1
ATOM 736 O O . LEU A 1 95 ? 9.472 1.744 -5.074 1.00 93.62 95 LEU A O 1
ATOM 740 N N . HIS A 1 96 ? 10.184 3.495 -3.870 1.00 94.62 96 HIS A N 1
ATOM 741 C CA . HIS A 1 96 ? 9.353 3.175 -2.708 1.00 94.62 96 HIS A CA 1
ATOM 742 C C . HIS A 1 96 ? 7.861 3.252 -3.026 1.00 94.62 96 HIS A C 1
ATOM 744 O O . HIS A 1 96 ? 7.113 2.346 -2.658 1.00 94.62 96 HIS A O 1
ATOM 750 N N . LYS A 1 97 ? 7.431 4.297 -3.741 1.00 94.31 97 LYS A N 1
ATOM 751 C CA . LYS A 1 97 ? 6.039 4.435 -4.176 1.00 94.31 97 LYS A CA 1
ATOM 752 C C . LYS A 1 97 ? 5.636 3.296 -5.110 1.00 94.31 97 LYS A C 1
ATOM 754 O O . LYS A 1 97 ? 4.586 2.695 -4.905 1.00 94.31 97 LYS A O 1
ATOM 759 N N . ALA A 1 98 ? 6.474 2.984 -6.098 1.00 94.25 98 ALA A N 1
ATOM 760 C CA . ALA A 1 98 ? 6.240 1.879 -7.019 1.00 94.25 98 ALA A CA 1
ATOM 761 C C . ALA A 1 98 ? 6.125 0.554 -6.253 1.00 94.25 98 ALA A C 1
ATOM 763 O O . ALA A 1 98 ? 5.128 -0.146 -6.406 1.00 94.25 98 ALA A O 1
ATOM 764 N N . ARG A 1 99 ? 7.059 0.263 -5.337 1.00 96.38 99 ARG A N 1
ATOM 765 C CA . ARG A 1 99 ? 7.001 -0.926 -4.474 1.00 96.38 99 ARG A CA 1
ATOM 766 C C . ARG A 1 99 ? 5.701 -0.985 -3.674 1.00 96.38 99 ARG A C 1
ATOM 768 O O . ARG A 1 99 ? 5.057 -2.025 -3.669 1.00 96.38 99 ARG A O 1
ATOM 775 N N . ALA A 1 100 ? 5.281 0.112 -3.047 1.00 97.25 100 ALA A N 1
ATOM 776 C CA . ALA A 1 100 ? 4.015 0.161 -2.316 1.00 97.25 100 ALA A CA 1
ATOM 777 C C . ALA A 1 100 ? 2.811 -0.167 -3.214 1.00 97.25 100 ALA A C 1
ATOM 779 O O . ALA A 1 100 ? 1.945 -0.944 -2.822 1.00 97.25 100 ALA A O 1
ATOM 780 N N . GLN A 1 101 ? 2.780 0.350 -4.444 1.00 95.38 101 GLN A N 1
ATOM 781 C CA . GLN A 1 101 ? 1.739 0.013 -5.420 1.00 95.38 101 GLN A CA 1
ATOM 782 C C . GLN A 1 101 ? 1.772 -1.469 -5.825 1.00 95.38 101 GLN A C 1
ATOM 784 O O . GLN A 1 101 ? 0.717 -2.082 -5.968 1.00 95.38 101 GLN A O 1
ATOM 789 N N . ARG A 1 102 ? 2.961 -2.072 -5.968 1.00 95.69 102 ARG A N 1
ATOM 790 C CA . ARG A 1 102 ? 3.107 -3.511 -6.259 1.00 95.69 102 ARG A CA 1
ATOM 791 C C . ARG A 1 102 ? 2.637 -4.397 -5.120 1.00 95.69 102 ARG A C 1
ATOM 793 O O . ARG A 1 102 ? 1.962 -5.389 -5.368 1.00 95.69 102 ARG A O 1
ATOM 800 N N . VAL A 1 103 ? 2.960 -4.020 -3.889 1.00 97.69 103 VAL A N 1
ATOM 801 C CA . VAL A 1 103 ? 2.493 -4.717 -2.687 1.00 97.69 103 VAL A CA 1
ATOM 802 C C . VAL A 1 103 ? 0.971 -4.633 -2.581 1.00 97.69 103 VAL A C 1
ATOM 804 O O . VAL A 1 103 ? 0.326 -5.651 -2.363 1.00 97.69 103 VAL A O 1
ATOM 807 N N . ALA A 1 104 ? 0.389 -3.451 -2.800 1.00 97.19 104 ALA A N 1
ATOM 808 C CA . ALA A 1 104 ? -1.061 -3.279 -2.811 1.00 97.19 104 ALA A CA 1
ATOM 809 C C . ALA A 1 104 ? -1.736 -4.148 -3.885 1.00 97.19 104 ALA A C 1
ATOM 811 O O . ALA A 1 104 ? -2.714 -4.826 -3.591 1.00 97.19 104 ALA A O 1
ATOM 812 N N . ARG A 1 105 ? -1.173 -4.211 -5.100 1.00 95.19 105 ARG A N 1
ATOM 813 C CA . ARG A 1 105 ? -1.669 -5.107 -6.156 1.00 95.19 105 ARG A CA 1
ATOM 814 C C . ARG A 1 105 ? -1.611 -6.577 -5.739 1.00 95.19 105 ARG A C 1
ATOM 816 O O . ARG A 1 105 ? -2.618 -7.259 -5.835 1.00 95.19 105 ARG A O 1
ATOM 823 N N . ALA A 1 106 ? -0.479 -7.033 -5.204 1.00 96.62 106 ALA A N 1
ATOM 824 C CA . ALA A 1 106 ? -0.332 -8.411 -4.735 1.00 96.62 106 ALA A CA 1
ATOM 825 C C . ALA A 1 106 ? -1.313 -8.769 -3.599 1.00 96.62 106 ALA A C 1
ATOM 827 O O . ALA A 1 106 ? -1.687 -9.932 -3.461 1.00 96.62 106 ALA A O 1
ATOM 828 N N . LEU A 1 107 ? -1.724 -7.789 -2.786 1.00 97.38 107 LEU A N 1
ATOM 829 C CA . LEU A 1 107 ? -2.782 -7.960 -1.789 1.00 97.38 107 LEU A CA 1
ATOM 830 C C . LEU A 1 107 ? -4.168 -8.037 -2.426 1.00 97.38 107 LEU A C 1
ATOM 832 O O . LEU A 1 107 ? -4.946 -8.888 -2.023 1.00 97.38 107 LEU A O 1
ATOM 836 N N . ASN A 1 108 ? -4.459 -7.201 -3.421 1.00 96.31 108 ASN A N 1
ATOM 837 C CA . ASN A 1 108 ? -5.742 -7.215 -4.132 1.00 96.31 108 ASN A CA 1
ATOM 838 C C . ASN A 1 108 ? -5.946 -8.507 -4.930 1.00 96.31 108 ASN A C 1
ATOM 840 O O . ASN A 1 108 ? -7.054 -9.023 -4.982 1.00 96.31 108 ASN A O 1
ATOM 844 N N . ASP A 1 109 ? -4.874 -9.059 -5.501 1.00 95.38 109 ASP A N 1
ATOM 845 C CA . ASP A 1 109 ? -4.916 -10.366 -6.163 1.00 95.38 109 ASP A CA 1
ATOM 846 C C . ASP A 1 109 ? -5.153 -11.507 -5.152 1.00 95.38 109 ASP A C 1
ATOM 848 O O . ASP A 1 109 ? -5.731 -12.537 -5.493 1.00 95.38 109 ASP A O 1
ATOM 852 N N . PHE A 1 110 ? -4.692 -11.337 -3.907 1.00 97.25 110 PHE A N 1
ATOM 853 C CA . PHE A 1 110 ? -4.828 -12.319 -2.827 1.00 97.25 110 PHE A CA 1
ATOM 854 C C . PHE A 1 110 ? -6.173 -12.228 -2.082 1.00 97.25 110 PHE A C 1
ATOM 856 O O . PHE A 1 110 ? -6.685 -13.258 -1.656 1.00 97.25 110 PHE A O 1
ATOM 863 N N . LEU A 1 111 ? -6.731 -11.021 -1.941 1.00 96.31 111 LEU A N 1
ATOM 864 C CA . LEU A 1 111 ? -8.017 -10.711 -1.300 1.00 96.31 111 LEU A CA 1
ATOM 865 C C . LEU A 1 111 ? -8.895 -9.903 -2.275 1.00 96.31 111 LEU A C 1
ATOM 867 O O . LEU A 1 111 ? -9.064 -8.691 -2.097 1.00 96.31 111 LEU A O 1
ATOM 871 N N . PRO A 1 112 ? -9.421 -10.530 -3.342 1.00 94.81 112 PRO A N 1
ATOM 872 C CA . PRO A 1 112 ? -10.261 -9.848 -4.329 1.00 94.81 112 PRO A CA 1
ATOM 873 C C . PRO A 1 112 ? -11.606 -9.350 -3.769 1.00 94.81 112 PRO A C 1
ATOM 875 O O . PRO A 1 112 ? -12.273 -8.540 -4.410 1.00 94.81 112 PRO A O 1
ATOM 878 N N . GLU A 1 113 ? -12.020 -9.842 -2.604 1.00 93.19 113 GLU A N 1
ATOM 879 C CA . GLU A 1 113 ? -13.298 -9.555 -1.948 1.00 93.19 113 GLU A CA 1
ATOM 880 C C . GLU A 1 113 ? -13.319 -8.282 -1.092 1.00 93.19 113 GLU A C 1
ATOM 882 O O . GLU A 1 113 ? -14.382 -7.922 -0.584 1.00 93.19 113 GLU A O 1
ATOM 887 N N . LEU A 1 114 ? -12.181 -7.594 -0.932 1.00 91.81 114 LEU A N 1
ATOM 888 C CA . LEU A 1 114 ? -12.128 -6.334 -0.189 1.00 91.81 114 LEU A CA 1
ATOM 889 C C . LEU A 1 114 ? -13.163 -5.342 -0.738 1.00 91.81 114 LEU A C 1
ATOM 891 O O . LEU A 1 114 ? -13.218 -5.105 -1.946 1.00 91.81 114 LEU A O 1
ATOM 895 N N . GLU A 1 115 ? -13.926 -4.690 0.148 1.00 89.50 115 GLU A N 1
ATOM 896 C CA . GLU A 1 115 ? -14.907 -3.672 -0.266 1.00 89.50 115 GLU A CA 1
ATOM 897 C C . GLU A 1 115 ? -14.258 -2.578 -1.133 1.00 89.50 115 GLU A C 1
ATOM 899 O O . GLU A 1 115 ? -14.843 -2.085 -2.100 1.00 89.50 115 GLU A O 1
ATOM 904 N N . GLN A 1 116 ? -13.030 -2.199 -0.774 1.00 89.69 116 GLN A N 1
ATOM 905 C CA . GLN A 1 116 ? -12.183 -1.308 -1.551 1.00 89.69 116 GLN A CA 1
ATOM 906 C C . GLN A 1 116 ? -10.812 -1.954 -1.734 1.00 89.69 116 GLN A C 1
ATOM 908 O O . GLN A 1 116 ? -10.243 -2.436 -0.751 1.00 89.69 116 GLN A O 1
ATOM 913 N N . PRO A 1 117 ? -10.233 -1.906 -2.947 1.00 93.81 117 PRO A N 1
ATOM 914 C CA . PRO A 1 117 ? -8.880 -2.387 -3.161 1.00 93.81 117 PRO A CA 1
ATOM 915 C C . PRO A 1 117 ? -7.900 -1.707 -2.201 1.00 93.81 117 PRO A C 1
ATOM 917 O O . PRO A 1 117 ? -7.949 -0.488 -1.998 1.00 93.81 117 PRO A O 1
ATOM 920 N N . ALA A 1 118 ? -6.971 -2.486 -1.653 1.00 96.38 118 ALA A N 1
ATOM 921 C CA . ALA A 1 118 ? -5.833 -1.962 -0.924 1.00 96.38 118 ALA A CA 1
ATOM 922 C C . ALA A 1 118 ? -5.098 -0.926 -1.786 1.00 96.38 118 ALA A C 1
ATOM 924 O O . ALA A 1 118 ? -4.895 -1.104 -2.994 1.00 96.38 118 ALA A O 1
ATOM 925 N N . ALA A 1 119 ? -4.683 0.164 -1.149 1.00 96.06 119 ALA A N 1
ATOM 926 C CA . ALA A 1 119 ? -4.024 1.286 -1.793 1.00 96.06 119 ALA A CA 1
ATOM 927 C C . ALA A 1 119 ? -2.536 1.314 -1.435 1.00 96.06 119 ALA A C 1
ATOM 929 O O . ALA A 1 119 ? -2.156 1.124 -0.282 1.00 96.06 119 ALA A O 1
ATOM 930 N N . GLY A 1 120 ? -1.692 1.586 -2.432 1.00 96.31 120 GLY A N 1
ATOM 931 C CA . GLY A 1 120 ? -0.250 1.765 -2.273 1.00 96.31 120 GLY A CA 1
ATOM 932 C C . GLY A 1 120 ? 0.186 3.173 -2.673 1.00 96.31 120 GLY A C 1
ATOM 933 O O . GLY A 1 120 ? -0.205 3.683 -3.725 1.00 96.31 120 GLY A O 1
ATOM 934 N N . GLY A 1 121 ? 1.020 3.812 -1.856 1.00 95.00 121 GLY A N 1
ATOM 935 C CA . GLY A 1 121 ? 1.430 5.194 -2.069 1.00 95.00 121 GLY A CA 1
ATOM 936 C C . GLY A 1 121 ? 2.560 5.661 -1.157 1.00 95.00 121 GLY A C 1
ATOM 937 O O . GLY A 1 121 ? 3.435 4.894 -0.758 1.00 95.00 121 GLY A O 1
ATOM 938 N N . MET A 1 122 ? 2.554 6.961 -0.866 1.00 93.94 122 MET A N 1
ATOM 939 C CA . MET A 1 122 ? 3.531 7.628 -0.006 1.00 93.94 122 MET A CA 1
ATOM 940 C C . MET A 1 122 ? 2.800 8.571 0.943 1.00 93.94 122 MET A C 1
ATOM 942 O O . MET A 1 122 ? 1.914 9.304 0.516 1.00 93.94 122 MET A O 1
ATOM 946 N N . SER A 1 123 ? 3.226 8.621 2.199 1.00 91.38 123 SER A N 1
ATOM 947 C CA . SER A 1 123 ? 2.780 9.616 3.175 1.00 91.38 123 SER A CA 1
ATOM 948 C C . SER A 1 123 ? 3.987 10.099 3.971 1.00 91.38 123 SER A C 1
ATOM 950 O O . SER A 1 123 ? 4.784 9.283 4.436 1.00 91.38 123 SER A O 1
ATOM 952 N N . ASN A 1 124 ? 4.162 11.420 4.098 1.00 88.25 124 ASN A N 1
ATOM 953 C CA . ASN A 1 124 ? 5.319 12.040 4.764 1.00 88.25 124 ASN A CA 1
ATOM 954 C C . ASN A 1 124 ? 6.665 11.442 4.306 1.00 88.25 124 ASN A C 1
ATOM 956 O O . ASN A 1 124 ? 7.481 11.019 5.123 1.00 88.25 124 ASN A O 1
ATOM 960 N N . ALA A 1 125 ? 6.858 11.336 2.986 1.00 87.44 125 ALA A N 1
ATOM 961 C CA . ALA A 1 125 ? 8.038 10.731 2.353 1.00 87.44 125 ALA A CA 1
ATOM 962 C C . ALA A 1 125 ? 8.325 9.261 2.739 1.00 87.44 125 ALA A C 1
ATOM 964 O O . ALA A 1 125 ? 9.411 8.756 2.470 1.00 87.44 125 ALA A O 1
ATOM 965 N N . THR A 1 126 ? 7.350 8.558 3.315 1.00 92.75 126 THR A N 1
ATOM 966 C CA . THR A 1 126 ? 7.457 7.151 3.717 1.00 92.75 126 THR A CA 1
ATOM 967 C C . THR A 1 126 ? 6.498 6.300 2.876 1.00 92.75 126 THR A C 1
ATOM 969 O O . THR A 1 126 ? 5.355 6.732 2.688 1.00 92.75 126 THR A O 1
ATOM 972 N N . PRO A 1 127 ? 6.908 5.116 2.376 1.00 95.31 127 PRO A N 1
ATOM 973 C CA . PRO A 1 127 ? 5.995 4.207 1.684 1.00 95.31 127 PRO A CA 1
ATOM 974 C C . PRO A 1 127 ? 4.822 3.822 2.583 1.00 95.31 127 PRO A C 1
ATOM 976 O O . PRO A 1 127 ? 4.993 3.622 3.789 1.00 95.31 127 PRO A O 1
ATOM 979 N N . LEU A 1 128 ? 3.639 3.745 1.979 1.00 96.75 128 LEU A N 1
ATOM 980 C CA . LEU A 1 128 ? 2.378 3.442 2.642 1.00 96.75 128 LEU A CA 1
ATOM 981 C C . LEU A 1 128 ? 1.619 2.394 1.830 1.00 96.75 128 LEU A C 1
ATOM 983 O O . LEU A 1 128 ? 1.412 2.587 0.635 1.00 96.75 128 LEU A O 1
ATOM 987 N N . VAL A 1 129 ? 1.167 1.333 2.489 1.00 98.06 129 VAL A N 1
ATOM 988 C CA . VAL A 1 129 ? 0.121 0.437 1.981 1.00 98.06 129 VAL A CA 1
ATOM 989 C C . VAL A 1 129 ? -1.000 0.393 3.004 1.00 98.06 129 VAL A C 1
ATOM 991 O O . VAL A 1 129 ? -0.732 0.362 4.203 1.00 98.06 129 VAL A O 1
ATOM 994 N N . GLU A 1 130 ? -2.247 0.421 2.557 1.00 97.62 130 GLU A N 1
ATOM 995 C CA . GLU A 1 130 ? -3.397 0.467 3.452 1.00 97.62 130 GLU A CA 1
ATOM 996 C C . GLU A 1 130 ? -4.628 -0.229 2.880 1.00 97.62 130 GLU A C 1
ATOM 998 O O . GLU A 1 130 ? -4.808 -0.283 1.666 1.00 97.62 130 GLU A O 1
ATOM 1003 N N . SER A 1 131 ? -5.490 -0.709 3.772 1.00 97.25 131 SER A N 1
ATOM 1004 C CA . SER A 1 131 ? -6.828 -1.196 3.441 1.00 97.25 131 SER A CA 1
ATOM 1005 C C . SER A 1 131 ? -7.797 -0.792 4.545 1.00 97.25 131 SER A C 1
ATOM 1007 O O . SER A 1 131 ? -7.478 -0.913 5.732 1.00 97.25 131 SER A O 1
ATOM 1009 N N . PHE A 1 132 ? -8.949 -0.256 4.149 1.00 95.75 132 PHE A N 1
ATOM 1010 C CA . PHE A 1 132 ? -10.002 0.203 5.046 1.00 95.75 132 PHE A CA 1
ATOM 1011 C C . PHE A 1 132 ? -11.357 -0.128 4.458 1.00 95.75 132 PHE A C 1
ATOM 1013 O O . PHE A 1 132 ? -11.633 0.196 3.306 1.00 95.75 132 PHE A O 1
ATOM 1020 N N . GLU A 1 133 ? -12.218 -0.680 5.295 1.00 94.94 133 GLU A N 1
ATOM 1021 C CA . GLU A 1 133 ? -13.548 -1.115 4.906 1.00 94.94 133 GLU A CA 1
ATOM 1022 C C . GLU A 1 133 ? -14.576 -0.497 5.833 1.00 94.94 133 GLU A C 1
ATOM 1024 O O . GLU A 1 133 ? -14.328 -0.244 7.019 1.00 94.94 133 GLU A O 1
ATOM 1029 N N . TYR A 1 134 ? -15.720 -0.178 5.254 1.00 93.38 134 TYR A N 1
ATOM 1030 C CA . TYR A 1 134 ? -16.806 0.457 5.951 1.00 93.38 134 TYR A CA 1
ATOM 1031 C C . TYR A 1 134 ? -17.607 -0.587 6.728 1.00 93.38 134 TYR A C 1
ATOM 1033 O O . TYR A 1 134 ? -17.951 -1.662 6.228 1.00 93.38 134 TYR A O 1
ATOM 1041 N N . VAL A 1 135 ? -17.957 -0.239 7.963 1.00 92.62 135 VAL A N 1
ATOM 1042 C CA . VAL A 1 135 ? -18.858 -1.042 8.782 1.00 92.62 135 VAL A CA 1
ATOM 1043 C C . VAL A 1 135 ? -19.676 -0.144 9.700 1.00 92.62 135 VAL A C 1
ATOM 1045 O O . VAL A 1 135 ? -19.193 0.864 10.227 1.00 92.62 135 VAL A O 1
ATOM 1048 N N . TYR A 1 136 ? -20.936 -0.522 9.896 1.00 91.50 136 TYR A N 1
ATOM 1049 C CA . TYR A 1 136 ? -21.720 -0.039 11.018 1.00 91.50 136 TYR A CA 1
ATOM 1050 C C . TYR A 1 136 ? -21.682 -1.082 12.129 1.00 91.50 136 TYR A C 1
ATOM 1052 O O . TYR A 1 136 ? -22.176 -2.196 11.971 1.00 91.50 136 TYR A O 1
ATOM 1060 N N . THR A 1 137 ? -21.063 -0.742 13.253 1.00 90.44 137 THR A N 1
ATOM 1061 C CA . THR A 1 137 ? -20.938 -1.657 14.388 1.00 90.44 137 THR A CA 1
ATOM 1062 C C . THR A 1 137 ? -20.904 -0.877 15.691 1.00 90.44 137 THR A C 1
ATOM 1064 O O . THR A 1 137 ? -20.498 0.283 15.721 1.00 90.44 137 THR A O 1
ATOM 1067 N N . ARG A 1 138 ? -21.377 -1.493 16.780 1.00 88.50 138 ARG A N 1
ATOM 1068 C CA . ARG A 1 138 ? -21.432 -0.873 18.120 1.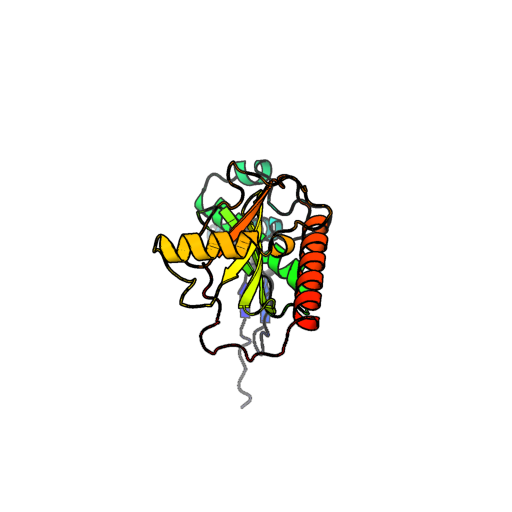00 88.50 138 ARG A CA 1
ATOM 1069 C C . ARG A 1 138 ? -22.093 0.522 18.119 1.00 88.50 138 ARG A C 1
ATOM 1071 O O . ARG A 1 138 ? -21.684 1.408 18.869 1.00 88.50 138 ARG A O 1
ATOM 1078 N N . GLY A 1 139 ? -23.110 0.703 17.271 1.00 87.19 139 GLY A N 1
ATOM 1079 C CA . GLY A 1 139 ? -23.852 1.958 17.129 1.00 87.19 139 GLY A CA 1
ATOM 1080 C C . GLY A 1 139 ? -23.098 3.072 16.396 1.00 87.19 139 GLY A C 1
ATOM 1081 O O . GLY A 1 139 ? -23.407 4.241 16.606 1.00 87.19 139 GLY A O 1
ATOM 1082 N N . GLN A 1 140 ? -22.061 2.747 15.618 1.00 88.00 140 GLN A N 1
ATOM 1083 C CA . GLN A 1 140 ? -21.174 3.733 15.002 1.00 88.00 140 GLN A CA 1
ATOM 1084 C C . GLN A 1 140 ? -20.887 3.413 13.538 1.00 88.00 140 GLN A C 1
ATOM 1086 O O . GLN A 1 140 ? -20.591 2.273 13.182 1.00 88.00 140 GLN A O 1
ATOM 1091 N N . HIS A 1 141 ? -20.889 4.454 12.704 1.00 90.38 141 HIS A N 1
ATOM 1092 C CA . HIS A 1 141 ? -20.381 4.395 11.337 1.00 90.38 141 HIS A CA 1
ATOM 1093 C C . HIS A 1 141 ? -18.870 4.639 11.335 1.00 90.38 141 HIS A C 1
ATOM 1095 O O . HIS A 1 141 ? -18.406 5.743 11.653 1.00 90.38 141 HIS A O 1
ATOM 1101 N N . VAL A 1 142 ? -18.100 3.628 10.942 1.00 92.00 142 VAL A N 1
ATOM 1102 C CA . VAL A 1 142 ? -16.635 3.690 10.932 1.00 92.00 142 VAL A CA 1
ATOM 1103 C C . VAL A 1 142 ? -16.057 3.070 9.663 1.00 92.00 142 VAL A C 1
ATOM 1105 O O . VAL A 1 142 ? -16.686 2.225 9.031 1.00 92.00 142 VAL A O 1
ATOM 1108 N N . HIS A 1 143 ? -14.838 3.471 9.298 1.00 94.19 143 HIS A N 1
ATOM 1109 C CA . HIS A 1 143 ? -13.954 2.554 8.581 1.00 94.19 143 HIS A CA 1
ATOM 1110 C C . HIS A 1 143 ? -13.018 1.878 9.572 1.00 94.19 143 HIS A C 1
ATOM 1112 O O . HIS A 1 143 ? -12.335 2.562 10.341 1.00 94.19 143 HIS A O 1
ATOM 1118 N N . LEU A 1 144 ? -12.951 0.555 9.506 1.00 95.62 144 LEU A N 1
ATOM 1119 C CA . LEU A 1 144 ? -11.956 -0.251 10.200 1.00 95.62 144 LEU A CA 1
ATOM 1120 C C . LEU A 1 144 ? -10.902 -0.695 9.194 1.00 95.62 144 LEU A C 1
ATOM 1122 O O . LEU A 1 144 ? -11.204 -0.914 8.023 1.00 95.62 144 LEU A O 1
ATOM 1126 N N . GLY A 1 145 ? -9.653 -0.809 9.629 1.00 96.69 145 GLY A N 1
ATOM 1127 C CA . GLY A 1 145 ? -8.604 -1.213 8.708 1.00 96.69 145 GLY A CA 1
ATOM 1128 C C . GLY A 1 145 ? -7.203 -1.097 9.266 1.00 96.69 145 GLY A C 1
ATOM 1129 O O . GLY A 1 145 ? -6.967 -1.066 10.483 1.00 96.69 145 GLY A O 1
ATOM 1130 N N . TRP A 1 146 ? -6.248 -1.066 8.353 1.00 97.38 146 TRP A N 1
ATOM 1131 C CA . TRP A 1 146 ? -4.841 -1.040 8.694 1.00 97.38 146 TRP A CA 1
ATOM 1132 C C . TRP A 1 146 ? -4.021 -0.200 7.718 1.00 97.38 146 TRP A C 1
ATOM 1134 O O . TRP A 1 146 ? -4.400 0.034 6.572 1.00 97.38 146 TRP A O 1
ATOM 1144 N N . GLN A 1 147 ? -2.867 0.255 8.203 1.00 97.19 147 GLN A N 1
ATOM 1145 C CA . GLN A 1 147 ? -1.844 0.936 7.414 1.00 97.19 147 GLN A CA 1
ATOM 1146 C C . GLN A 1 147 ? -0.476 0.358 7.744 1.00 97.19 147 GLN A C 1
ATOM 1148 O O . GLN A 1 147 ? -0.074 0.351 8.905 1.00 97.19 147 GLN A O 1
ATOM 1153 N N . LEU A 1 148 ? 0.282 -0.043 6.735 1.00 97.69 148 LEU A N 1
ATOM 1154 C CA . LEU A 1 148 ? 1.714 -0.264 6.845 1.00 97.69 148 LEU A CA 1
ATOM 1155 C C . LEU A 1 148 ? 2.436 0.977 6.309 1.00 97.69 148 LEU A C 1
ATOM 1157 O O . LEU A 1 148 ? 2.494 1.183 5.098 1.00 97.69 148 LEU A O 1
ATOM 1161 N N . GLN A 1 149 ? 2.976 1.809 7.203 1.00 95.56 149 GLN A N 1
ATOM 1162 C CA . GLN A 1 149 ? 3.756 2.998 6.843 1.00 95.56 149 GLN A CA 1
ATOM 1163 C C . GLN A 1 149 ? 5.200 2.840 7.316 1.00 95.56 149 GLN A C 1
ATOM 1165 O O . GLN A 1 149 ? 5.482 2.898 8.517 1.00 95.56 149 GLN A O 1
ATOM 1170 N N . GLY A 1 150 ? 6.127 2.643 6.378 1.00 93.56 150 GLY A N 1
ATOM 1171 C CA . GLY A 1 150 ? 7.498 2.253 6.709 1.00 93.56 150 GLY A CA 1
ATOM 1172 C C . GLY A 1 150 ? 7.494 0.976 7.553 1.00 93.56 150 GLY A C 1
ATOM 1173 O O . GLY A 1 150 ? 6.731 0.054 7.285 1.00 93.56 150 GLY A O 1
ATOM 1174 N N . ASN A 1 151 ? 8.282 0.917 8.622 1.00 93.88 151 ASN A N 1
ATOM 1175 C CA . ASN A 1 151 ? 8.315 -0.253 9.506 1.00 93.88 151 ASN A CA 1
ATOM 1176 C C . ASN A 1 151 ? 7.193 -0.284 10.559 1.00 93.88 151 ASN A C 1
ATOM 1178 O O . ASN A 1 151 ? 7.376 -0.902 11.605 1.00 93.88 151 ASN A O 1
ATOM 1182 N N . GLN A 1 152 ? 6.082 0.426 10.356 1.00 95.44 152 GLN A N 1
ATOM 1183 C CA . GLN A 1 152 ? 4.986 0.477 11.321 1.00 95.44 152 GLN A CA 1
ATOM 1184 C C . GLN A 1 152 ? 3.712 -0.096 10.725 1.00 95.44 152 GLN A C 1
ATOM 1186 O O . GLN A 1 152 ? 3.112 0.529 9.849 1.00 95.44 152 GLN A O 1
ATOM 1191 N N . PHE A 1 153 ? 3.263 -1.226 11.263 1.00 97.19 153 PHE A N 1
ATOM 1192 C CA . PHE A 1 153 ? 1.914 -1.718 11.027 1.00 97.19 153 PHE A CA 1
ATOM 1193 C C . PHE A 1 153 ? 0.963 -1.062 12.024 1.00 97.19 153 PHE A C 1
ATOM 1195 O O . PHE A 1 153 ? 1.178 -1.116 13.237 1.00 97.19 153 PHE A O 1
ATOM 1202 N N . ARG A 1 154 ? -0.081 -0.414 11.521 1.00 96.38 154 ARG A N 1
ATOM 1203 C CA . ARG A 1 154 ? -1.053 0.348 12.301 1.00 96.38 154 ARG A CA 1
ATOM 1204 C C . ARG A 1 154 ? -2.427 -0.275 12.149 1.00 96.38 154 ARG A C 1
ATOM 1206 O O . ARG A 1 154 ? -2.885 -0.434 11.025 1.00 96.38 154 ARG A O 1
ATOM 1213 N N . ARG A 1 155 ? -3.096 -0.550 13.266 1.00 96.50 155 ARG A N 1
ATOM 1214 C CA . ARG A 1 155 ? -4.539 -0.820 13.302 1.00 96.50 155 ARG A CA 1
ATOM 1215 C C . ARG A 1 155 ? -5.252 0.484 13.580 1.00 96.50 155 ARG A C 1
ATOM 1217 O O . ARG A 1 155 ? -4.870 1.201 14.512 1.00 96.50 155 ARG A O 1
ATOM 1224 N N . ALA A 1 156 ? -6.217 0.814 12.736 1.00 94.75 156 ALA A N 1
ATOM 1225 C CA . ALA A 1 156 ? -6.785 2.143 12.708 1.00 94.75 156 ALA A CA 1
ATOM 1226 C C . ALA A 1 156 ? -8.293 2.140 12.478 1.00 94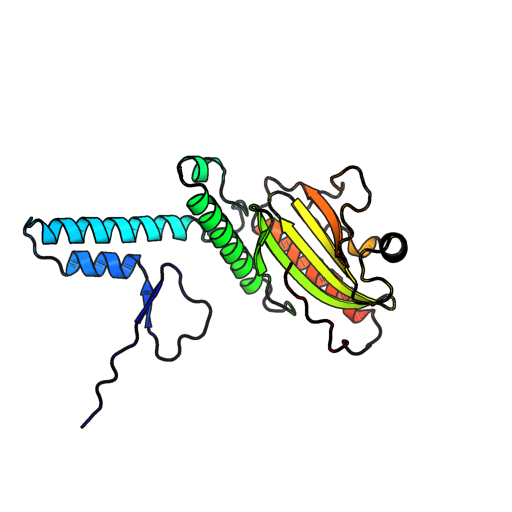.75 156 ALA A C 1
ATOM 1228 O O . ALA A 1 156 ? -8.843 1.266 11.807 1.00 94.75 156 ALA A O 1
ATOM 1229 N N . VAL A 1 157 ? -8.921 3.181 13.017 1.00 93.62 157 VAL A N 1
ATOM 1230 C CA . VAL A 1 157 ? -10.348 3.463 12.905 1.00 93.62 157 VAL A CA 1
ATOM 1231 C C . VAL A 1 157 ? -10.528 4.884 12.394 1.00 93.62 157 VAL A C 1
ATOM 1233 O O . VAL A 1 157 ? -9.862 5.814 12.863 1.00 93.62 157 VAL A O 1
ATOM 1236 N N . VAL A 1 158 ? -11.441 5.051 11.443 1.00 91.75 158 VAL A N 1
ATOM 1237 C CA . VAL A 1 158 ? -11.896 6.353 10.948 1.00 91.75 158 VAL A CA 1
ATOM 1238 C C . VAL A 1 158 ? -13.354 6.535 11.332 1.00 91.75 158 VAL A C 1
ATOM 1240 O O . VAL A 1 158 ? -14.215 5.842 10.800 1.00 91.75 158 VAL A O 1
ATOM 1243 N N . TYR A 1 159 ? -13.634 7.464 12.242 1.00 89.50 159 TYR A N 1
ATOM 1244 C CA . TYR A 1 159 ? -14.999 7.764 12.682 1.00 89.50 159 TYR A CA 1
ATOM 1245 C C . TYR A 1 159 ? -15.692 8.755 11.736 1.00 89.50 159 TYR A C 1
ATOM 1247 O O . TYR A 1 159 ? -15.101 9.775 11.380 1.00 89.50 159 TYR A O 1
ATOM 1255 N N . HIS A 1 160 ? -16.948 8.488 11.364 1.00 86.31 160 HIS A N 1
ATOM 1256 C CA . HIS A 1 160 ? -17.730 9.365 10.470 1.00 86.31 160 HIS A CA 1
ATOM 1257 C C . HIS A 1 160 ? -18.755 10.250 11.170 1.00 86.31 160 HIS A C 1
ATOM 1259 O O . HIS A 1 160 ? -19.317 11.148 10.550 1.00 86.31 160 HIS A O 1
ATOM 1265 N N . ASP A 1 161 ? -19.018 10.010 12.450 1.00 81.44 161 ASP A N 1
ATOM 1266 C CA . ASP A 1 161 ? -19.939 10.837 13.222 1.00 81.44 161 ASP A CA 1
ATOM 1267 C C . ASP A 1 161 ? -19.389 12.267 13.349 1.00 81.44 161 ASP A C 1
ATOM 1269 O O . ASP A 1 161 ? -18.275 12.482 13.833 1.00 81.44 161 ASP A O 1
ATOM 1273 N N . GLN A 1 162 ? -20.184 13.252 12.927 1.00 73.06 162 GLN A N 1
ATOM 1274 C CA . GLN A 1 162 ? -19.815 14.668 12.934 1.00 73.06 162 GLN A CA 1
ATOM 1275 C C . GLN A 1 162 ? -19.546 15.221 14.340 1.00 73.06 162 GLN A C 1
ATOM 1277 O O . GLN A 1 162 ? -18.740 16.137 14.483 1.00 73.06 162 GLN A O 1
ATOM 1282 N N . SER A 1 163 ? -20.171 14.668 15.383 1.00 71.50 163 SER A N 1
ATOM 1283 C CA . SER A 1 163 ? -19.907 15.064 16.775 1.00 71.50 163 SER A CA 1
ATOM 1284 C C . SER A 1 163 ? -18.511 14.627 17.244 1.00 71.50 163 SER A C 1
ATOM 1286 O O . SER A 1 163 ? -17.868 15.273 18.080 1.00 71.50 163 SER A O 1
ATOM 1288 N N . ILE A 1 164 ? -18.007 13.549 16.641 1.00 73.06 164 ILE A N 1
ATOM 1289 C CA . ILE A 1 164 ? -16.726 12.915 16.943 1.00 73.06 164 ILE A CA 1
ATOM 1290 C C . ILE A 1 164 ? -15.644 13.385 15.965 1.00 73.06 164 ILE A C 1
ATOM 1292 O O . ILE A 1 164 ? -14.466 13.403 16.321 1.00 73.06 164 ILE A O 1
ATOM 1296 N N . ALA A 1 165 ? -16.000 13.797 14.751 1.00 66.44 165 ALA A N 1
ATOM 1297 C CA . ALA A 1 165 ? -15.081 14.320 13.752 1.00 66.44 165 ALA A CA 1
ATOM 1298 C C . ALA A 1 165 ? -14.711 15.782 14.059 1.00 66.44 165 ALA A C 1
ATOM 1300 O O . ALA A 1 165 ? -15.566 16.644 14.220 1.00 66.44 165 ALA A O 1
ATOM 1301 N N . GLY A 1 166 ? -13.414 16.100 14.142 1.00 69.69 166 GLY A N 1
ATOM 1302 C CA . GLY A 1 166 ? -12.972 17.492 14.296 1.00 69.69 166 GLY A CA 1
ATOM 1303 C C . GLY A 1 166 ? -11.694 17.686 15.105 1.00 69.69 166 GLY A C 1
ATOM 1304 O O . GLY A 1 166 ? -11.134 16.755 15.684 1.00 69.69 166 GLY A O 1
ATOM 1305 N N . ARG A 1 167 ? -11.206 18.929 15.149 1.00 76.50 167 ARG A N 1
ATOM 1306 C CA . ARG A 1 167 ? -9.936 19.297 15.813 1.00 76.50 167 ARG A CA 1
ATOM 1307 C C . ARG A 1 167 ? -10.121 19.875 17.223 1.00 76.50 167 ARG A C 1
ATOM 1309 O O . ARG A 1 167 ? -9.125 20.226 17.852 1.00 76.50 167 ARG A O 1
ATOM 1316 N N . SER A 1 168 ? -11.358 19.985 17.714 1.00 82.75 168 SER A N 1
ATOM 1317 C CA . SER A 1 168 ? -11.641 20.493 19.062 1.00 82.75 168 SER A CA 1
ATOM 1318 C C . SER A 1 168 ? -11.108 19.533 20.139 1.00 82.75 168 SER A C 1
ATOM 1320 O O . SER A 1 168 ? -10.928 18.334 19.901 1.00 82.75 168 SER A O 1
ATOM 1322 N N . GLN A 1 169 ? -10.839 20.055 21.342 1.00 83.12 169 GLN A N 1
ATOM 1323 C CA . GLN A 1 169 ? -10.459 19.200 22.474 1.00 83.12 169 GLN A CA 1
ATOM 1324 C C . GLN A 1 169 ? -11.586 18.241 22.869 1.00 83.12 169 GLN A C 1
ATOM 1326 O O . GLN A 1 169 ? -11.303 17.116 23.268 1.00 83.12 169 GLN A O 1
ATOM 1331 N N . GLU A 1 170 ? -12.839 18.673 22.743 1.00 84.31 170 GLU A N 1
ATOM 1332 C CA . GLU A 1 170 ? -14.020 17.875 23.064 1.00 84.31 170 GLU A CA 1
ATOM 1333 C C . GLU A 1 170 ? -14.169 16.679 22.121 1.00 84.31 170 GLU A C 1
ATOM 1335 O O . GLU A 1 170 ? -14.170 15.543 22.588 1.00 84.31 170 GLU A O 1
ATOM 1340 N N . SER A 1 171 ? -14.143 16.901 20.802 1.00 82.00 171 SER A N 1
ATOM 1341 C CA . SER A 1 171 ? -14.196 15.813 19.817 1.00 82.00 171 SER A CA 1
ATOM 1342 C C . SER A 1 171 ? -13.009 14.858 19.977 1.00 82.00 171 SER A C 1
ATOM 1344 O O . SER A 1 171 ? -13.152 13.649 19.818 1.00 82.00 171 SER A O 1
ATOM 1346 N N . ARG A 1 172 ? -11.827 15.368 20.360 1.00 81.94 172 ARG A N 1
ATOM 1347 C CA . ARG A 1 172 ? -10.672 14.518 20.684 1.00 81.94 172 ARG A CA 1
ATOM 1348 C C . ARG A 1 172 ? -10.914 13.644 21.919 1.00 81.94 172 ARG A C 1
ATOM 1350 O O . ARG A 1 172 ? -10.554 12.472 21.872 1.00 81.94 172 ARG A O 1
ATOM 1357 N N . ARG A 1 173 ? -11.491 14.188 22.997 1.00 84.44 173 ARG A N 1
ATOM 1358 C CA . ARG A 1 173 ? -11.835 13.416 24.205 1.00 84.44 173 ARG A CA 1
ATOM 1359 C C . ARG A 1 173 ? -12.895 12.361 23.903 1.00 84.44 173 ARG A C 1
ATOM 1361 O O . ARG A 1 173 ? -12.693 11.212 24.271 1.00 84.44 173 ARG A O 1
ATOM 1368 N N . LEU A 1 174 ? -13.946 12.711 23.153 1.00 84.81 174 LEU A N 1
ATOM 1369 C CA . LEU A 1 174 ? -14.950 11.741 22.703 1.00 84.81 174 LEU A CA 1
ATOM 1370 C C . LEU A 1 174 ? -14.315 10.597 21.905 1.00 84.81 174 LEU A C 1
ATOM 1372 O O . LEU A 1 174 ? -14.594 9.434 22.187 1.00 84.81 174 LEU A O 1
ATOM 1376 N N . ARG A 1 175 ? -13.424 10.906 20.949 1.00 87.25 175 ARG A N 1
ATOM 1377 C CA . ARG A 1 175 ? -12.684 9.878 20.195 1.00 87.25 175 ARG A CA 1
ATOM 1378 C C . ARG A 1 175 ? -11.881 8.966 21.110 1.00 87.25 175 ARG A C 1
ATOM 1380 O O . ARG A 1 175 ? -11.868 7.759 20.895 1.00 87.25 175 ARG A O 1
ATOM 1387 N N . GLU A 1 176 ? -11.191 9.528 22.093 1.00 86.12 176 GLU A N 1
ATOM 1388 C CA . GLU A 1 176 ? -10.385 8.761 23.043 1.00 86.12 176 GLU A CA 1
ATOM 1389 C C . GLU A 1 176 ? -11.257 7.827 23.894 1.00 86.12 176 GLU A C 1
ATOM 1391 O O . GLU A 1 176 ? -10.974 6.632 23.962 1.00 86.12 176 GLU A O 1
ATOM 1396 N N . ASP A 1 177 ? -12.359 8.330 24.450 1.00 87.69 177 ASP A N 1
ATOM 1397 C CA . ASP A 1 177 ? -13.280 7.546 25.281 1.00 87.69 177 ASP A CA 1
ATOM 1398 C C . ASP A 1 177 ? -13.984 6.438 24.492 1.00 87.69 177 ASP A C 1
ATOM 1400 O O . ASP A 1 177 ? -14.149 5.322 24.983 1.00 87.69 177 ASP A O 1
ATOM 1404 N N . ILE A 1 178 ? -14.383 6.712 23.250 1.00 87.81 178 ILE A N 1
ATOM 1405 C CA . ILE A 1 178 ? -14.953 5.701 22.352 1.00 87.81 178 ILE A CA 1
ATOM 1406 C C . ILE A 1 178 ? -13.913 4.641 22.002 1.00 87.81 178 ILE A C 1
ATOM 1408 O O . ILE A 1 178 ? -14.198 3.450 22.082 1.00 87.81 178 ILE A O 1
ATOM 1412 N N . SER A 1 179 ? -12.691 5.058 21.674 1.00 89.75 179 SER A N 1
ATOM 1413 C CA . SER A 1 179 ? -11.623 4.124 21.305 1.00 89.75 179 SER A CA 1
ATOM 1414 C C . SER A 1 179 ? -11.228 3.220 22.476 1.00 89.75 179 SER A C 1
ATOM 1416 O O . SER A 1 179 ? -10.930 2.050 22.263 1.00 89.75 179 SER A O 1
ATOM 1418 N N . ARG A 1 180 ? -11.290 3.721 23.718 1.00 90.38 180 ARG A N 1
ATOM 1419 C CA . ARG A 1 180 ? -11.109 2.907 24.933 1.00 90.38 180 ARG A CA 1
ATOM 1420 C C . ARG A 1 180 ? -12.242 1.921 25.189 1.00 90.38 180 ARG A C 1
ATOM 1422 O O . ARG A 1 180 ? -11.997 0.880 25.789 1.00 90.38 180 ARG A O 1
ATOM 1429 N N . ARG A 1 181 ? -13.470 2.240 24.769 1.00 91.25 181 ARG A N 1
ATOM 1430 C CA . ARG A 1 181 ? -14.619 1.326 24.872 1.00 91.25 181 ARG A CA 1
ATOM 1431 C C . ARG A 1 181 ? -14.575 0.195 23.848 1.00 91.25 181 ARG A C 1
ATOM 1433 O O . ARG A 1 181 ? -15.212 -0.824 24.088 1.00 91.25 181 ARG A O 1
ATOM 1440 N N . HIS A 1 182 ? -13.819 0.373 22.764 1.00 91.19 182 HIS A N 1
ATOM 1441 C CA . HIS A 1 182 ? -13.682 -0.599 21.679 1.00 91.19 182 HIS A CA 1
ATOM 1442 C C . HIS A 1 182 ? -12.214 -0.963 21.404 1.00 91.19 182 HIS A C 1
ATOM 1444 O O . HIS A 1 182 ? -11.704 -0.703 20.306 1.00 91.19 182 HIS A O 1
ATOM 1450 N N . PRO A 1 183 ? -11.487 -1.527 22.390 1.00 91.56 183 PRO A N 1
ATOM 1451 C CA . PRO A 1 183 ? -10.094 -1.924 22.201 1.00 91.56 183 PRO A CA 1
ATOM 1452 C C . PRO A 1 183 ? -9.924 -3.001 21.117 1.00 91.56 183 PRO A C 1
ATOM 1454 O O . PRO A 1 183 ? -8.849 -3.077 20.517 1.00 91.56 183 PRO A O 1
ATOM 1457 N N . GLU A 1 184 ? -10.966 -3.792 20.841 1.00 92.12 184 GLU A N 1
ATOM 1458 C CA . GLU A 1 184 ? -10.998 -4.836 19.814 1.00 92.12 184 GLU A CA 1
ATOM 1459 C C . GLU A 1 184 ? -10.698 -4.303 18.407 1.00 92.12 184 GLU A C 1
ATOM 1461 O O . GLU A 1 184 ? -9.983 -4.958 17.656 1.00 92.12 184 GLU A O 1
ATOM 1466 N N . PHE A 1 185 ? -11.101 -3.069 18.077 1.00 93.50 185 PHE A N 1
ATOM 1467 C CA . PHE A 1 185 ? -10.818 -2.464 16.765 1.00 93.50 185 PHE A CA 1
ATOM 1468 C C . PHE A 1 185 ? -9.327 -2.196 16.518 1.00 93.50 185 PHE A C 1
ATOM 1470 O O . PHE A 1 185 ? -8.909 -1.911 15.394 1.00 93.50 185 PHE A O 1
ATOM 1477 N N . TYR A 1 186 ? -8.517 -2.262 17.574 1.00 93.81 186 TYR A N 1
ATOM 1478 C CA . TYR A 1 186 ? -7.088 -1.978 17.539 1.00 93.81 186 TYR A CA 1
ATOM 1479 C C . TYR A 1 186 ? -6.229 -3.198 17.885 1.00 93.81 186 TYR A C 1
ATOM 1481 O O . TYR A 1 186 ? -5.019 -3.041 18.083 1.00 93.81 186 TYR A O 1
ATOM 1489 N N . ALA A 1 187 ? -6.830 -4.386 17.992 1.00 93.56 187 ALA A N 1
ATOM 1490 C CA . ALA A 1 187 ? -6.104 -5.630 18.199 1.00 93.56 187 ALA A CA 1
ATOM 1491 C C . ALA A 1 187 ? -5.238 -5.953 16.970 1.00 93.56 187 ALA A C 1
ATOM 1493 O O . ALA A 1 187 ? -5.658 -5.752 15.828 1.00 93.56 187 ALA A O 1
ATOM 1494 N N . PHE A 1 188 ? -4.003 -6.405 17.206 1.00 95.12 188 PHE A N 1
ATOM 1495 C CA . PHE A 1 188 ? -3.084 -6.769 16.131 1.00 95.12 188 PHE A CA 1
ATOM 1496 C C . PHE A 1 188 ? -3.244 -8.250 15.790 1.00 95.12 188 PHE A C 1
ATOM 1498 O O . PHE A 1 188 ? -3.146 -9.083 16.693 1.00 95.12 188 PHE A O 1
ATOM 1505 N N . PRO A 1 189 ? -3.423 -8.606 14.511 1.00 93.88 189 PRO A N 1
ATOM 1506 C CA . PRO A 1 189 ? -3.505 -10.004 14.117 1.00 93.88 189 PRO A CA 1
ATOM 1507 C C . PRO A 1 189 ? -2.155 -10.705 14.313 1.00 93.88 189 PRO A C 1
ATOM 1509 O O . PRO A 1 189 ? -1.092 -10.099 14.160 1.00 93.88 189 PRO A O 1
ATOM 1512 N N . MET A 1 190 ? -2.179 -12.005 14.597 1.00 87.88 190 MET A N 1
ATOM 1513 C CA . MET A 1 190 ? -0.984 -12.839 14.439 1.00 87.88 190 MET A CA 1
ATOM 1514 C C . MET A 1 190 ? -0.601 -12.906 12.945 1.00 87.88 190 MET A C 1
ATOM 1516 O O . MET A 1 190 ? -1.499 -12.906 12.104 1.00 87.88 190 MET A O 1
ATOM 1520 N N . PRO A 1 191 ? 0.697 -12.956 12.582 1.00 86.94 191 PRO A N 1
ATOM 1521 C CA . PRO A 1 191 ? 1.872 -13.146 13.441 1.00 86.94 191 PRO A CA 1
ATOM 1522 C C . PRO A 1 191 ? 2.492 -11.844 13.977 1.00 86.94 191 PRO A C 1
ATOM 1524 O O . PRO A 1 191 ? 3.618 -11.858 14.478 1.00 86.94 191 PRO A O 1
ATOM 1527 N N . LEU A 1 192 ? 1.806 -10.704 13.861 1.00 92.38 192 LEU A N 1
ATOM 1528 C CA . LEU A 1 192 ? 2.389 -9.422 14.238 1.00 92.38 192 LEU A CA 1
ATOM 1529 C C . LEU A 1 192 ? 2.662 -9.344 15.749 1.00 92.38 192 LEU A C 1
ATOM 1531 O O . LEU A 1 192 ? 1.965 -9.980 16.551 1.00 92.38 192 LEU A O 1
ATOM 1535 N N . PRO A 1 193 ? 3.645 -8.522 16.165 1.00 91.31 193 PRO A N 1
ATOM 1536 C CA . PRO A 1 193 ? 3.853 -8.237 17.573 1.00 91.31 193 PRO A CA 1
ATOM 1537 C C . PRO A 1 193 ? 2.561 -7.757 18.236 1.00 91.31 193 PRO A C 1
ATOM 1539 O O . PRO A 1 193 ? 1.791 -6.999 17.656 1.00 91.31 193 PRO A O 1
ATOM 1542 N N . GLN A 1 194 ? 2.354 -8.171 19.481 1.00 86.06 194 GLN A N 1
ATOM 1543 C CA . GLN A 1 194 ? 1.160 -7.805 20.250 1.00 86.06 194 GLN A CA 1
ATOM 1544 C C . GLN A 1 194 ? 1.400 -6.589 21.157 1.00 86.06 194 GLN A C 1
ATOM 1546 O O . GLN A 1 194 ? 0.464 -5.940 21.625 1.00 86.06 194 GLN A O 1
ATOM 1551 N N . VAL A 1 195 ? 2.672 -6.250 21.397 1.00 85.50 195 VAL A N 1
ATOM 1552 C CA . VAL A 1 195 ? 3.052 -5.106 22.227 1.00 85.50 195 VAL A CA 1
ATOM 1553 C C . VAL A 1 195 ? 3.029 -3.835 21.373 1.00 85.50 195 VAL A C 1
ATOM 1555 O O . VAL A 1 195 ? 3.852 -3.713 20.461 1.00 85.50 195 VAL A O 1
ATOM 1558 N N . PRO A 1 196 ? 2.132 -2.871 21.658 1.00 84.12 196 PRO A N 1
ATOM 1559 C CA . PRO A 1 196 ? 2.049 -1.627 20.905 1.00 84.12 196 PRO A CA 1
ATOM 1560 C C . PRO A 1 196 ? 3.344 -0.815 21.032 1.00 84.12 196 PRO A C 1
ATOM 1562 O O . PRO A 1 196 ? 3.964 -0.740 22.091 1.00 84.12 196 PRO A O 1
ATOM 1565 N N . GLY A 1 197 ? 3.723 -0.149 19.948 1.00 79.56 197 GLY A N 1
ATOM 1566 C CA . GLY A 1 197 ? 4.754 0.874 19.941 1.00 79.56 197 GLY A CA 1
ATOM 1567 C C . GLY A 1 197 ? 4.241 2.234 20.427 1.00 79.56 197 GLY A C 1
ATOM 1568 O O . GLY A 1 197 ? 3.057 2.564 20.338 1.00 79.56 197 GLY A O 1
ATOM 1569 N N . GLY A 1 198 ? 5.178 3.072 20.876 1.00 79.25 198 GLY A N 1
ATOM 1570 C CA . GLY A 1 198 ? 4.906 4.430 21.350 1.00 79.25 198 GLY A CA 1
ATOM 1571 C C . GLY A 1 198 ? 4.710 4.514 22.864 1.00 79.25 198 GLY A C 1
ATOM 1572 O O . GLY A 1 198 ? 4.689 3.511 23.565 1.00 79.25 198 GLY A O 1
ATOM 1573 N N . ARG A 1 199 ? 4.622 5.745 23.385 1.00 72.38 199 ARG A N 1
ATOM 1574 C CA . ARG A 1 199 ? 4.383 6.003 24.821 1.00 72.38 199 ARG A CA 1
ATOM 1575 C C . ARG A 1 199 ? 2.902 6.149 25.167 1.00 72.38 199 ARG A C 1
ATOM 1577 O O . ARG A 1 199 ? 2.550 6.137 26.338 1.00 72.38 199 ARG A O 1
ATOM 1584 N N . LYS A 1 200 ? 2.059 6.381 24.160 1.00 75.25 200 LYS A N 1
ATOM 1585 C CA . LYS A 1 200 ? 0.625 6.611 24.328 1.00 75.25 200 LYS A CA 1
ATOM 1586 C C . LYS A 1 200 ? -0.131 5.351 23.94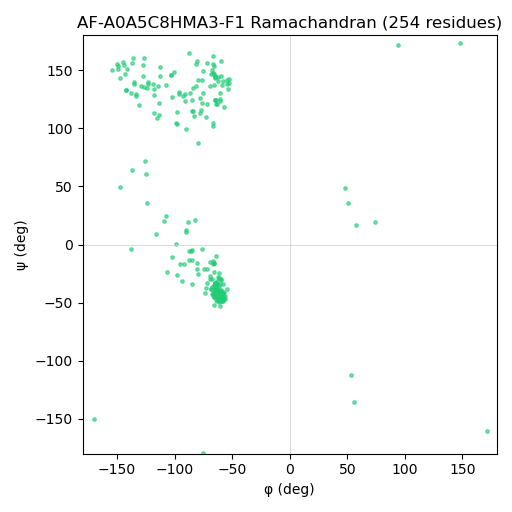9 1.00 75.25 200 LYS A C 1
ATOM 1588 O O . LYS A 1 200 ? 0.256 4.675 23.002 1.00 75.25 200 LYS A O 1
ATOM 1593 N N . GLU A 1 201 ? -1.236 5.115 24.645 1.00 73.81 201 GLU A N 1
ATOM 1594 C CA . GLU A 1 201 ? -2.198 4.066 24.305 1.00 73.81 201 GLU A CA 1
ATOM 1595 C C . GLU A 1 201 ? -2.701 4.228 22.862 1.00 73.81 201 GLU A C 1
ATOM 1597 O O . GLU A 1 201 ? -2.669 3.273 22.095 1.00 73.81 201 GLU A O 1
ATOM 1602 N N . PHE A 1 202 ? -3.027 5.466 22.464 1.00 74.44 202 PHE A N 1
ATOM 1603 C CA . PHE A 1 202 ? -3.379 5.864 21.098 1.00 74.44 202 PHE A CA 1
ATOM 1604 C C . PHE A 1 202 ? -2.472 7.002 20.618 1.00 74.44 202 PHE A C 1
ATOM 1606 O O . PHE A 1 202 ? -2.225 7.972 21.343 1.00 74.44 202 PHE A O 1
ATOM 1613 N N . ASN A 1 203 ? -1.953 6.903 19.392 1.00 65.88 203 ASN A N 1
ATOM 1614 C CA . ASN A 1 203 ? -0.866 7.785 18.954 1.00 65.88 203 ASN A CA 1
ATOM 1615 C C . ASN A 1 203 ? -1.334 9.057 18.221 1.00 65.88 203 ASN A C 1
ATOM 1617 O O . ASN A 1 203 ? -0.690 10.101 18.369 1.00 65.88 203 ASN A O 1
ATOM 1621 N N . HIS A 1 204 ? -2.450 9.023 17.483 1.00 70.88 204 HIS A N 1
ATOM 1622 C CA . HIS A 1 204 ? -2.942 10.169 16.704 1.00 70.88 204 HIS A CA 1
ATOM 1623 C C . HIS A 1 204 ? -4.471 10.261 16.693 1.00 70.88 204 HIS A C 1
ATOM 1625 O O . HIS A 1 204 ? -5.139 9.256 16.887 1.00 70.88 204 HIS A O 1
ATOM 1631 N N . PHE A 1 205 ? -4.990 11.479 16.492 1.00 65.81 205 PHE A N 1
ATOM 1632 C CA . PHE A 1 205 ? -6.415 11.827 16.595 1.00 65.81 205 PHE A CA 1
ATOM 1633 C C . PHE A 1 205 ? -6.803 12.944 15.604 1.00 65.81 205 PHE A C 1
ATOM 1635 O O . PHE A 1 205 ? -7.381 13.954 16.019 1.00 65.81 205 PHE A O 1
ATOM 1642 N N . ALA A 1 206 ? -6.442 12.838 14.324 1.00 61.34 206 ALA A N 1
ATOM 1643 C CA . ALA A 1 206 ? -6.671 13.911 13.346 1.00 61.34 206 ALA A CA 1
ATOM 1644 C C . ALA A 1 206 ? -7.580 13.485 12.188 1.00 61.34 206 ALA A C 1
ATOM 1646 O O . ALA A 1 206 ? -7.413 12.404 11.637 1.00 61.34 206 ALA A O 1
ATOM 1647 N N . PRO A 1 207 ? -8.507 14.362 11.774 1.00 66.25 207 PRO A N 1
ATOM 1648 C CA . PRO A 1 207 ? -9.617 14.837 12.607 1.00 66.25 207 PRO A CA 1
ATOM 1649 C C . PRO A 1 207 ? -10.601 13.715 13.010 1.00 66.25 207 PRO A C 1
ATOM 1651 O O . PRO A 1 207 ? -11.439 13.943 13.875 1.00 66.25 207 PRO A O 1
ATOM 1654 N N . SER A 1 208 ? -10.480 12.521 12.432 1.00 80.44 208 SER A N 1
ATOM 1655 C CA . SER A 1 208 ? -11.326 11.342 12.683 1.00 80.44 208 SER A CA 1
ATOM 1656 C C . SER A 1 208 ? -10.531 10.034 12.790 1.00 80.44 208 SER A C 1
ATOM 1658 O O . SER A 1 208 ? -11.110 8.996 13.094 1.00 80.44 208 SER A O 1
ATOM 1660 N N . PHE A 1 209 ? -9.214 10.078 12.567 1.00 85.44 209 PHE A N 1
ATOM 1661 C CA . PHE A 1 209 ? -8.333 8.915 12.535 1.00 85.44 209 PHE A CA 1
ATOM 1662 C C . PHE A 1 209 ? -7.733 8.621 13.910 1.00 85.44 209 PHE A C 1
ATOM 1664 O O . PHE A 1 209 ? -7.055 9.485 14.478 1.00 85.44 209 PHE A O 1
ATOM 1671 N N . VAL A 1 210 ? -7.936 7.405 14.413 1.00 90.62 210 VAL A N 1
ATOM 1672 C CA . VAL A 1 210 ? -7.306 6.888 15.636 1.00 90.62 210 VAL A CA 1
ATOM 1673 C C . VAL A 1 210 ? -6.562 5.607 15.306 1.00 90.62 210 VAL A C 1
ATOM 1675 O O . VAL A 1 210 ? -7.055 4.794 14.532 1.00 90.62 210 VAL A O 1
ATOM 1678 N N . TYR A 1 211 ? -5.370 5.416 15.876 1.00 92.94 211 TYR A N 1
ATOM 1679 C CA . TYR A 1 211 ? -4.607 4.193 15.649 1.00 92.94 211 TYR A CA 1
ATOM 1680 C C . TYR A 1 211 ? -3.716 3.775 16.815 1.00 92.94 211 TYR A C 1
ATOM 1682 O O . TYR A 1 211 ? -3.208 4.596 17.596 1.00 92.94 211 TYR A O 1
ATOM 1690 N N . ARG A 1 212 ? -3.444 2.469 16.831 1.00 94.06 212 ARG A N 1
ATOM 1691 C CA . ARG A 1 212 ? -2.326 1.830 17.531 1.00 94.06 212 ARG A CA 1
ATOM 1692 C C . ARG A 1 212 ? -1.369 1.273 16.488 1.00 94.06 212 ARG A C 1
ATOM 1694 O O . ARG A 1 212 ? -1.781 0.974 15.372 1.00 94.06 212 ARG A O 1
ATOM 1701 N N . TYR A 1 213 ? -0.089 1.158 16.823 1.00 95.00 213 TYR A N 1
ATOM 1702 C CA . TYR A 1 213 ? 0.881 0.570 15.901 1.00 95.00 213 TYR A CA 1
ATOM 1703 C C . TYR A 1 213 ? 1.827 -0.396 16.590 1.00 95.00 213 TYR A C 1
ATOM 1705 O O . TYR A 1 213 ? 2.020 -0.307 17.799 1.00 95.00 213 TYR A O 1
ATOM 1713 N N . VAL A 1 214 ? 2.458 -1.254 15.798 1.00 95.75 214 VAL A N 1
ATOM 1714 C CA . VAL A 1 214 ? 3.609 -2.078 16.170 1.00 95.75 214 VAL A CA 1
ATOM 1715 C C . VAL A 1 214 ? 4.729 -1.887 15.160 1.00 95.75 214 VAL A C 1
ATOM 1717 O O . VAL A 1 214 ? 4.490 -1.476 14.024 1.00 95.75 214 VAL A O 1
ATOM 1720 N N . LYS A 1 215 ? 5.973 -2.120 15.588 1.00 95.56 215 LYS A N 1
ATOM 1721 C CA . LYS A 1 215 ? 7.131 -2.075 14.691 1.00 95.56 215 LYS A CA 1
ATOM 1722 C C . LYS A 1 215 ? 7.322 -3.436 14.033 1.00 95.56 215 LYS A C 1
ATOM 1724 O O . LYS A 1 215 ? 7.379 -4.444 14.725 1.00 95.56 215 LYS A O 1
ATOM 1729 N N . THR A 1 216 ? 7.468 -3.433 12.718 1.00 95.12 216 THR A N 1
ATOM 1730 C CA . THR A 1 216 ? 7.581 -4.616 11.861 1.00 95.12 216 THR A CA 1
ATOM 1731 C C . THR A 1 216 ? 8.683 -4.386 10.810 1.00 95.12 216 THR A C 1
ATOM 1733 O O . THR A 1 216 ? 8.378 -4.244 9.625 1.00 95.12 216 THR A O 1
ATOM 1736 N N . PRO A 1 217 ? 9.961 -4.235 11.222 1.00 91.88 217 PRO A N 1
ATOM 1737 C CA . PRO A 1 217 ? 11.062 -3.936 10.298 1.00 91.88 217 PRO A CA 1
ATOM 1738 C C . PRO A 1 217 ? 11.313 -5.048 9.274 1.00 91.88 217 PRO A C 1
ATOM 1740 O O . PRO A 1 217 ? 11.650 -4.741 8.137 1.00 91.88 217 PRO A O 1
ATOM 1743 N N . ASP A 1 218 ? 11.064 -6.300 9.658 1.00 92.25 218 ASP A N 1
ATOM 1744 C CA . ASP A 1 218 ? 11.344 -7.488 8.845 1.00 92.25 218 ASP A CA 1
ATOM 1745 C C . ASP A 1 218 ? 10.062 -8.136 8.298 1.00 92.25 218 ASP A C 1
ATOM 1747 O O . ASP A 1 218 ? 10.031 -9.334 8.033 1.00 92.25 218 ASP A O 1
ATOM 1751 N N . LEU A 1 219 ? 8.978 -7.360 8.168 1.00 96.31 219 LEU A N 1
ATOM 1752 C CA . LEU A 1 219 ? 7.696 -7.879 7.692 1.00 96.31 219 LEU A CA 1
ATOM 1753 C C . LEU A 1 219 ? 7.845 -8.438 6.274 1.00 96.31 219 LEU A C 1
ATOM 1755 O O . LEU A 1 219 ? 8.271 -7.715 5.364 1.00 96.31 219 LEU A O 1
ATOM 1759 N N . THR A 1 220 ? 7.459 -9.696 6.086 1.00 97.69 220 THR A N 1
ATOM 1760 C CA . THR A 1 220 ? 7.415 -10.325 4.763 1.00 97.69 220 THR A CA 1
ATOM 1761 C C . THR A 1 220 ? 6.075 -10.081 4.073 1.00 97.69 220 THR A C 1
ATOM 1763 O O . THR A 1 220 ? 5.089 -9.674 4.697 1.00 97.69 220 THR A O 1
ATOM 1766 N N . ILE A 1 221 ? 6.020 -10.333 2.766 1.00 98.12 221 ILE A N 1
ATOM 1767 C CA . ILE A 1 221 ? 4.764 -10.298 2.005 1.00 98.12 221 ILE A CA 1
ATOM 1768 C C . ILE A 1 221 ? 3.754 -11.315 2.566 1.00 98.12 221 ILE A C 1
ATOM 1770 O O . ILE A 1 221 ? 2.576 -10.982 2.697 1.00 98.12 221 ILE A O 1
ATOM 1774 N N . SER A 1 222 ? 4.203 -12.511 2.959 1.00 97.94 222 SER A N 1
ATOM 1775 C CA . SER A 1 222 ? 3.373 -13.545 3.586 1.00 97.94 222 SER A CA 1
ATOM 1776 C C . SER A 1 222 ? 2.760 -13.062 4.900 1.00 97.94 222 SER A C 1
ATOM 1778 O O . SER A 1 222 ? 1.559 -13.224 5.117 1.00 97.94 222 SER A O 1
ATOM 1780 N N . ASP A 1 223 ? 3.560 -12.435 5.768 1.00 97.81 223 ASP A N 1
ATOM 1781 C CA . ASP A 1 223 ? 3.072 -11.907 7.048 1.00 97.81 223 ASP A CA 1
ATOM 1782 C C . ASP A 1 223 ? 2.041 -10.797 6.834 1.00 97.81 223 ASP A C 1
ATOM 1784 O O . ASP A 1 223 ? 1.028 -10.736 7.532 1.00 97.81 223 ASP A O 1
ATOM 1788 N N . LEU A 1 224 ? 2.280 -9.927 5.846 1.00 98.00 224 LEU A N 1
ATOM 1789 C CA . LEU A 1 224 ? 1.352 -8.859 5.497 1.00 98.00 224 LEU A CA 1
ATOM 1790 C C . LEU A 1 224 ? 0.032 -9.411 4.946 1.00 98.00 224 LEU A C 1
ATOM 1792 O O . LEU A 1 224 ? -1.025 -8.932 5.347 1.00 98.00 224 LEU A O 1
ATOM 1796 N N . LYS A 1 225 ? 0.080 -10.423 4.073 1.00 98.12 225 LYS A N 1
ATOM 1797 C CA . LYS A 1 225 ? -1.108 -11.123 3.558 1.00 98.12 225 LYS A CA 1
ATOM 1798 C C . LYS A 1 225 ? -1.914 -11.765 4.687 1.00 98.12 225 LYS A C 1
ATOM 1800 O O . LYS A 1 225 ? -3.125 -11.563 4.758 1.00 98.12 225 LYS A O 1
ATOM 1805 N N . ALA A 1 226 ? -1.248 -12.476 5.598 1.00 98.00 226 ALA A N 1
ATOM 1806 C CA . ALA A 1 226 ? -1.891 -13.091 6.757 1.00 98.00 226 ALA A CA 1
ATOM 1807 C C . ALA A 1 226 ? -2.552 -12.041 7.665 1.00 98.00 226 ALA A C 1
ATOM 1809 O O . ALA A 1 226 ? -3.721 -12.182 8.024 1.00 98.00 226 ALA A O 1
ATOM 1810 N N . ALA A 1 227 ? -1.843 -10.951 7.972 1.00 97.75 227 ALA A N 1
ATOM 1811 C CA . ALA A 1 227 ? -2.385 -9.851 8.762 1.00 97.75 227 ALA A CA 1
ATOM 1812 C C . ALA A 1 227 ? -3.576 -9.169 8.067 1.00 97.75 227 ALA A C 1
ATOM 1814 O O . ALA A 1 227 ? -4.580 -8.885 8.715 1.00 97.75 227 ALA A O 1
ATOM 1815 N N . ALA A 1 228 ? -3.487 -8.926 6.756 1.00 97.50 228 ALA A N 1
ATOM 1816 C CA . ALA A 1 228 ? -4.559 -8.314 5.978 1.00 97.50 228 ALA A CA 1
ATOM 1817 C C . ALA A 1 228 ? -5.818 -9.192 5.948 1.00 97.50 228 ALA A C 1
ATOM 1819 O O . ALA A 1 228 ? -6.909 -8.684 6.191 1.00 97.50 228 ALA A O 1
ATOM 1820 N N . SER A 1 229 ? -5.658 -10.500 5.721 1.00 97.62 229 SER A N 1
ATOM 1821 C CA . SER A 1 229 ? -6.762 -11.467 5.715 1.00 97.62 229 SER A CA 1
ATOM 1822 C C . SER A 1 229 ? -7.430 -11.582 7.086 1.00 97.62 229 SER A C 1
ATOM 1824 O O . SER A 1 229 ? -8.655 -11.561 7.175 1.00 97.62 229 SER A O 1
ATOM 1826 N N . ALA A 1 230 ? -6.643 -11.620 8.165 1.00 97.44 230 ALA A N 1
ATOM 1827 C CA . ALA A 1 230 ? -7.177 -11.647 9.524 1.00 97.44 230 ALA A CA 1
ATOM 1828 C C . ALA A 1 230 ? -7.994 -10.385 9.840 1.00 97.44 230 ALA A C 1
ATOM 1830 O O . ALA A 1 230 ? -9.112 -10.486 10.338 1.00 97.44 230 ALA A O 1
ATOM 1831 N N . VAL A 1 231 ? -7.479 -9.201 9.484 1.00 97.12 231 VAL A N 1
ATOM 1832 C CA . VAL A 1 231 ? -8.217 -7.943 9.662 1.00 97.12 231 VAL A CA 1
ATOM 1833 C C . VAL A 1 231 ? -9.500 -7.921 8.834 1.00 97.12 231 VAL A C 1
ATOM 1835 O O . VAL A 1 231 ? -10.528 -7.497 9.352 1.00 97.12 231 VAL A O 1
ATOM 1838 N N . HIS A 1 232 ? -9.458 -8.367 7.578 1.00 96.94 232 HIS A N 1
ATOM 1839 C CA . HIS A 1 232 ? -10.655 -8.458 6.742 1.00 96.94 232 HIS A CA 1
ATOM 1840 C C . HIS A 1 232 ? -11.712 -9.365 7.398 1.00 96.94 232 HIS A C 1
ATOM 1842 O O . HIS A 1 232 ? -12.846 -8.942 7.606 1.00 96.94 232 HIS A O 1
ATOM 1848 N N . GLY A 1 233 ? -11.322 -10.560 7.855 1.00 96.19 233 GLY A N 1
ATOM 1849 C CA . GLY A 1 233 ? -12.220 -11.478 8.564 1.00 96.19 233 GLY A CA 1
ATOM 1850 C C . GLY A 1 233 ? -12.823 -10.895 9.851 1.00 96.19 233 GLY A C 1
ATOM 1851 O O . GLY A 1 233 ? -14.012 -11.083 10.109 1.00 96.19 233 GLY A O 1
ATOM 1852 N N . GLU A 1 234 ? -12.046 -10.142 10.638 1.00 95.38 234 GLU A N 1
ATOM 1853 C CA . GLU A 1 234 ? -12.550 -9.408 11.813 1.00 95.38 234 GLU A CA 1
ATOM 1854 C C . GLU A 1 234 ? -13.617 -8.370 11.424 1.00 95.38 234 GLU A C 1
ATOM 1856 O O . GLU A 1 234 ? -14.632 -8.217 12.108 1.00 95.38 234 GLU A O 1
ATOM 1861 N N . ILE A 1 235 ? -13.406 -7.656 10.315 1.00 95.44 235 ILE A N 1
ATOM 1862 C CA . ILE A 1 235 ? -14.358 -6.658 9.815 1.00 95.44 235 ILE A CA 1
ATOM 1863 C C . ILE A 1 235 ? -15.649 -7.334 9.346 1.00 95.44 235 ILE A C 1
ATOM 1865 O O . ILE A 1 235 ? -16.733 -6.866 9.706 1.00 95.44 235 ILE A O 1
ATOM 1869 N N . GLU A 1 236 ? -15.557 -8.452 8.624 1.00 95.06 236 GLU A N 1
ATOM 1870 C CA . GLU A 1 236 ? -16.731 -9.237 8.226 1.00 95.06 236 GLU A CA 1
ATOM 1871 C C . GLU A 1 236 ? -17.512 -9.754 9.438 1.00 95.06 236 GLU A C 1
ATOM 1873 O O . GLU A 1 236 ? -18.743 -9.689 9.456 1.00 95.06 236 GLU A O 1
ATOM 1878 N N . GLN A 1 237 ? -16.822 -10.193 10.494 1.00 93.69 237 GLN A N 1
ATOM 1879 C CA . GLN A 1 237 ? -17.480 -10.589 11.738 1.00 93.69 237 GLN A CA 1
ATOM 1880 C C . GLN A 1 237 ? -18.242 -9.412 12.365 1.00 93.69 237 GLN A C 1
ATOM 1882 O O . GLN A 1 237 ? -19.410 -9.552 12.735 1.00 93.69 237 GLN A O 1
ATOM 1887 N N . HIS A 1 238 ? -17.630 -8.228 12.442 1.00 92.25 238 HIS A N 1
ATOM 1888 C CA . HIS A 1 238 ? -18.313 -7.032 12.940 1.00 92.25 238 HIS A CA 1
ATOM 1889 C C . HIS A 1 238 ? -19.503 -6.617 12.074 1.00 92.25 238 HIS A C 1
ATOM 1891 O O . HIS A 1 238 ? -20.494 -6.119 12.614 1.00 92.25 238 HIS A O 1
ATOM 18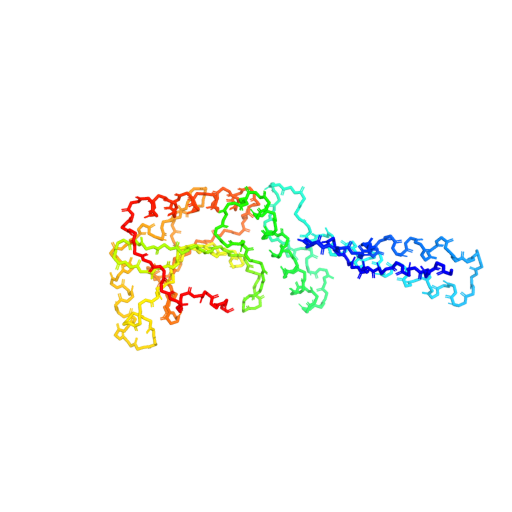97 N N . ARG A 1 239 ? -19.418 -6.823 10.757 1.00 90.56 239 ARG A N 1
ATOM 1898 C CA . ARG A 1 239 ? -20.511 -6.569 9.817 1.00 90.56 239 ARG A CA 1
ATOM 1899 C C . ARG A 1 239 ? -21.667 -7.548 10.024 1.00 90.56 239 ARG A C 1
ATOM 1901 O O . ARG A 1 239 ? -22.816 -7.125 9.970 1.00 90.56 239 ARG A O 1
ATOM 1908 N N . ALA A 1 240 ? -21.377 -8.816 10.313 1.00 88.44 240 ALA A N 1
ATOM 1909 C CA . ALA A 1 240 ? -22.383 -9.836 10.604 1.00 88.44 240 ALA A CA 1
ATOM 1910 C C . ALA A 1 240 ? -23.066 -9.645 11.974 1.00 88.44 240 ALA A C 1
ATOM 1912 O O . ALA A 1 240 ? -24.248 -9.950 12.121 1.00 88.44 240 ALA A O 1
ATOM 1913 N N . GLU A 1 241 ? -22.338 -9.138 12.975 1.00 85.44 241 GLU A N 1
ATOM 1914 C CA . GLU A 1 241 ? -22.869 -8.835 14.315 1.00 85.44 241 GLU A CA 1
ATOM 1915 C C . GLU A 1 241 ? -23.626 -7.494 14.387 1.00 85.44 241 GLU A C 1
ATOM 1917 O O . GLU A 1 241 ? -24.397 -7.260 15.322 1.00 85.44 241 GLU A O 1
ATOM 1922 N N . GLY A 1 242 ? -23.372 -6.586 13.441 1.00 71.75 242 GLY A N 1
ATOM 1923 C CA . GLY A 1 242 ? -23.952 -5.248 13.399 1.00 71.75 242 GLY A CA 1
ATOM 1924 C C . GLY A 1 242 ? -25.411 -5.231 12.937 1.00 71.75 242 GLY A C 1
ATOM 1925 O O . GLY A 1 242 ? -25.847 -6.040 12.121 1.00 71.75 242 GLY A O 1
ATOM 1926 N N . SER A 1 243 ? -26.188 -4.265 13.431 1.00 67.62 243 SER A N 1
ATOM 1927 C CA . SER A 1 243 ? -27.481 -3.932 12.830 1.00 67.62 243 SER A CA 1
ATOM 1928 C C . SER A 1 243 ? -27.281 -3.288 11.455 1.00 67.62 243 SER A C 1
ATOM 1930 O O . SER A 1 243 ? -26.313 -2.569 11.224 1.00 67.62 243 SER A O 1
ATOM 1932 N N . VAL A 1 244 ? -28.206 -3.525 10.524 1.00 69.69 244 VAL A N 1
ATOM 1933 C CA . VAL A 1 244 ? -28.124 -2.958 9.171 1.00 69.69 244 VAL A CA 1
ATOM 1934 C C . VAL A 1 244 ? -28.598 -1.504 9.211 1.00 69.69 244 VAL A C 1
ATOM 1936 O O . VAL A 1 244 ? -29.781 -1.229 9.025 1.00 69.69 244 VAL A O 1
ATOM 1939 N N . GLU A 1 245 ? -27.689 -0.570 9.488 1.00 78.00 245 GLU A N 1
ATOM 1940 C CA . GLU A 1 245 ? -27.934 0.858 9.262 1.00 78.00 245 GLU A CA 1
ATOM 1941 C C . GLU A 1 245 ? -27.352 1.267 7.897 1.00 78.00 245 GLU A C 1
ATOM 1943 O O . GLU A 1 245 ? -26.211 0.907 7.585 1.00 78.00 245 GLU A O 1
ATOM 1948 N N . PRO A 1 246 ? -28.114 1.974 7.039 1.00 77.00 246 PRO A N 1
ATOM 1949 C CA . PRO A 1 246 ? -27.628 2.371 5.726 1.00 77.00 246 PRO A CA 1
ATOM 1950 C C . PRO A 1 246 ? -26.412 3.294 5.833 1.00 77.00 246 PRO A C 1
ATOM 1952 O O . PRO A 1 246 ? -26.347 4.190 6.674 1.00 77.00 246 PRO A O 1
ATOM 1955 N N . ARG A 1 247 ? -25.453 3.090 4.926 1.00 82.06 247 ARG A N 1
ATOM 1956 C CA . ARG A 1 247 ? -24.256 3.922 4.821 1.00 82.06 247 ARG A CA 1
ATOM 1957 C C . ARG A 1 247 ? -24.638 5.380 4.518 1.00 82.06 247 ARG A C 1
ATOM 1959 O O . ARG A 1 247 ? -25.283 5.615 3.495 1.00 82.06 247 ARG A O 1
ATOM 1966 N N . PRO A 1 248 ? -24.222 6.369 5.333 1.00 79.44 248 PRO A N 1
ATOM 1967 C CA . PRO A 1 248 ? -24.480 7.771 5.027 1.00 79.44 248 PRO A CA 1
ATOM 1968 C C . PRO A 1 248 ? -23.738 8.209 3.755 1.00 79.44 248 PRO A C 1
ATOM 1970 O O . PRO A 1 248 ? -22.603 7.788 3.511 1.00 79.44 248 PRO A O 1
ATOM 1973 N N . ILE A 1 249 ? -24.372 9.087 2.970 1.00 68.75 249 ILE A N 1
ATOM 1974 C CA . ILE A 1 249 ? -23.913 9.528 1.637 1.00 68.75 249 ILE A CA 1
ATOM 1975 C C . ILE A 1 249 ? -22.519 10.193 1.682 1.00 68.75 249 ILE A C 1
ATOM 1977 O O . ILE A 1 249 ? -21.734 10.024 0.754 1.00 68.75 249 ILE A O 1
ATOM 1981 N N . ASP A 1 250 ? -22.160 10.844 2.794 1.00 65.44 250 ASP A N 1
ATOM 1982 C CA . ASP A 1 250 ? -20.884 11.566 2.964 1.00 65.44 250 ASP A CA 1
ATOM 1983 C C . ASP A 1 250 ? -19.731 10.716 3.537 1.00 65.44 250 ASP A C 1
ATOM 1985 O O . ASP A 1 250 ? -18.679 11.239 3.895 1.00 65.44 250 ASP A O 1
ATOM 1989 N N . THR A 1 251 ? -19.882 9.391 3.626 1.00 62.56 251 THR A N 1
ATOM 1990 C CA . THR A 1 251 ? -18.842 8.501 4.195 1.00 62.56 251 THR A CA 1
ATOM 1991 C C . THR A 1 251 ? -17.817 8.005 3.172 1.00 62.56 251 THR A C 1
ATOM 1993 O O . THR A 1 251 ? -17.136 6.998 3.405 1.00 62.56 251 THR A O 1
ATOM 1996 N N . ALA A 1 252 ? -17.691 8.676 2.024 1.00 62.03 252 ALA A N 1
ATOM 1997 C CA . ALA A 1 252 ? -16.623 8.393 1.073 1.00 62.03 252 ALA A CA 1
ATOM 1998 C C . ALA A 1 252 ? -15.271 8.730 1.718 1.00 62.03 252 ALA A C 1
ATOM 2000 O O . ALA A 1 252 ? -15.053 9.840 2.206 1.00 62.03 252 ALA A O 1
ATOM 2001 N N . ARG A 1 253 ? -14.352 7.760 1.755 1.00 62.72 253 ARG A N 1
ATOM 2002 C CA . ARG A 1 253 ? -13.021 7.984 2.320 1.00 62.72 253 ARG A CA 1
ATOM 2003 C C . ARG A 1 253 ? -12.215 8.857 1.359 1.00 62.72 253 ARG A C 1
ATOM 2005 O O . ARG A 1 253 ? -11.785 8.387 0.310 1.00 62.72 253 ARG A O 1
ATOM 2012 N N . THR A 1 254 ? -11.955 10.104 1.734 1.00 52.03 254 THR A N 1
ATOM 2013 C CA . THR A 1 254 ? -10.888 10.888 1.105 1.00 52.03 254 THR A CA 1
ATOM 2014 C C . THR A 1 254 ? -9.560 10.310 1.588 1.00 52.03 254 THR A C 1
ATOM 2016 O O . THR A 1 254 ? -9.333 10.232 2.797 1.00 52.03 254 THR A O 1
ATOM 2019 N N . ALA A 1 255 ? -8.713 9.840 0.670 1.00 42.25 255 ALA A N 1
ATOM 2020 C CA . ALA A 1 255 ? -7.372 9.379 1.023 1.00 42.25 255 ALA A CA 1
ATOM 2021 C C . ALA A 1 255 ? -6.616 10.492 1.788 1.00 42.25 255 ALA A C 1
ATOM 2023 O O . ALA A 1 255 ? -6.810 11.668 1.461 1.00 42.25 255 ALA A O 1
ATOM 2024 N N . PRO A 1 256 ? -5.823 10.145 2.818 1.00 40.72 256 PRO A N 1
ATOM 2025 C CA . PRO A 1 256 ? -5.061 11.119 3.599 1.00 40.72 256 PRO A CA 1
ATOM 2026 C C . PRO A 1 256 ? -3.976 11.839 2.788 1.00 40.72 256 PRO A C 1
ATOM 2028 O O . PRO A 1 256 ? -3.423 11.237 1.839 1.00 40.72 256 PRO A O 1
#

Radius of gyration: 23.12 Å; Cα contacts (8 Å, |Δi|>4): 383; chains: 1; bounding box: 57×35×74 Å

Organism: NCBI:txid664640